Protein AF-A0A7J6GYQ1-F1 (afdb_monomer)

InterPro domains:
  IPR026992 Non-haem dioxygenase, N-terminal domain [PF14226] (90-197)
  IPR027443 Isopenicillin N synthase-like superfamily [G3DSA:2.60.120.330] (25-232)
  IPR027443 Isopenicillin N synthase-like superfamily [G3DSA:2.60.120.330] (233-318)
  IPR050295 Plant 2-oxoglutarate-dependent oxidoreductases [PTHR47991] (85-232)

Secondary structure (DSSP, 8-state):
-EEE-PPP----------GGGHHHHHHHHHTHHHHHHHTT-SS--GGGSPPGGGS--SS--------------------------------EEEHHHHHSTTTHHHHHHHHHHHHHHTS--EEES----HHHHHHHHHHHHHHHHS-HHHHHTTB-S-TT-SEEEEESS-TTT-SS--S-EEEEE--SSHHHHGGGS---STTHHHHHHHHHHHHHHHHHHHHHHHHHHHTSS--TT-S------PPP-SS--EEE--------TT--B---GGG-BTTB---B--B-HHHHHHHHH--S--SS-HHHHTB--TTTSS-SSSSSSSSS----------------

pLDDT: mean 73.35, std 22.07, range [25.83, 98.56]

Organism: Cannabis sativa (NCBI:txid3483)

Structure (mmCIF, N/CA/C/O backbone):
data_AF-A0A7J6GYQ1-F1
#
_entry.id   AF-A0A7J6GYQ1-F1
#
loop_
_atom_site.group_PDB
_atom_site.id
_atom_site.type_symbol
_atom_site.label_atom_id
_atom_site.label_alt_id
_atom_site.label_comp_id
_atom_site.label_asym_id
_atom_site.label_entity_id
_atom_site.label_seq_id
_atom_sit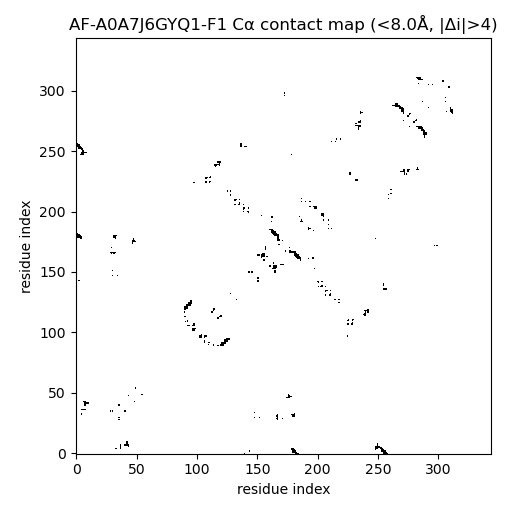e.pdbx_PDB_ins_code
_atom_site.Cartn_x
_atom_site.Cartn_y
_atom_site.Cartn_z
_atom_site.occupancy
_atom_site.B_iso_or_equiv
_atom_site.auth_seq_id
_atom_site.auth_comp_id
_atom_site.auth_asym_id
_atom_site.auth_atom_id
_atom_site.pdbx_PDB_model_num
ATOM 1 N N . MET A 1 1 ? 1.859 -0.924 -5.435 1.00 76.44 1 MET A N 1
ATOM 2 C CA . MET A 1 1 ? 2.077 -2.319 -5.890 1.00 76.44 1 MET A CA 1
ATOM 3 C C . MET A 1 1 ? 3.558 -2.591 -6.079 1.00 76.44 1 MET A C 1
ATOM 5 O O . MET A 1 1 ? 4.301 -1.660 -6.394 1.00 76.44 1 MET A O 1
ATOM 9 N N . SER A 1 2 ? 4.019 -3.817 -5.833 1.00 64.00 2 SER A N 1
ATOM 10 C CA . SER A 1 2 ? 5.449 -4.130 -5.848 1.00 64.00 2 SER A CA 1
ATOM 11 C C . SER A 1 2 ? 5.788 -5.613 -5.988 1.00 64.00 2 SER A C 1
ATOM 13 O O . SER A 1 2 ? 5.391 -6.395 -5.120 1.00 64.00 2 SER A O 1
ATOM 15 N N . PRO A 1 3 ? 6.576 -6.002 -7.003 1.00 54.88 3 PRO A N 1
ATOM 16 C CA . PRO A 1 3 ? 7.204 -7.304 -7.064 1.00 54.88 3 PRO A CA 1
ATOM 17 C C . PRO A 1 3 ? 8.439 -7.351 -6.157 1.00 54.88 3 PRO A C 1
ATOM 19 O O . PRO A 1 3 ? 9.288 -6.459 -6.154 1.00 54.88 3 PRO A O 1
ATOM 22 N N . ALA A 1 4 ? 8.553 -8.433 -5.404 1.00 56.12 4 ALA A N 1
ATOM 23 C CA . ALA A 1 4 ? 9.807 -8.953 -4.890 1.00 56.12 4 ALA A CA 1
ATOM 24 C C . ALA A 1 4 ? 10.241 -10.101 -5.805 1.00 56.12 4 ALA A C 1
ATOM 26 O O . ALA A 1 4 ? 9.413 -10.920 -6.204 1.00 56.12 4 ALA A O 1
ATOM 27 N N . ILE A 1 5 ? 11.522 -10.163 -6.141 1.00 66.88 5 ILE A N 1
ATOM 28 C CA . ILE A 1 5 ? 12.043 -11.071 -7.169 1.00 66.88 5 ILE A CA 1
ATOM 29 C C . ILE A 1 5 ? 12.849 -12.174 -6.503 1.00 66.88 5 ILE A C 1
ATOM 31 O O . ILE A 1 5 ? 13.392 -11.966 -5.414 1.00 66.88 5 ILE A O 1
ATOM 35 N N . ALA A 1 6 ? 12.892 -13.351 -7.127 1.00 60.41 6 ALA A N 1
ATOM 36 C CA . ALA A 1 6 ? 13.684 -14.452 -6.612 1.00 60.41 6 ALA A CA 1
ATOM 37 C C . ALA A 1 6 ? 15.166 -14.045 -6.503 1.00 60.41 6 ALA A C 1
ATOM 39 O O . ALA A 1 6 ? 15.714 -13.412 -7.402 1.00 60.41 6 ALA A O 1
ATOM 40 N N . MET A 1 7 ? 15.811 -14.378 -5.389 1.00 49.84 7 MET A N 1
ATOM 41 C CA . MET A 1 7 ? 17.252 -14.175 -5.211 1.00 49.84 7 MET A CA 1
ATOM 42 C C . MET A 1 7 ? 18.052 -15.250 -5.971 1.00 49.84 7 MET A C 1
ATOM 44 O O . MET A 1 7 ? 17.627 -16.409 -5.970 1.00 49.84 7 MET A O 1
ATOM 48 N N . PRO A 1 8 ? 19.219 -14.922 -6.558 1.00 59.28 8 PRO A N 1
ATOM 49 C CA . PRO A 1 8 ? 20.133 -15.925 -7.109 1.00 59.28 8 PRO A CA 1
ATOM 50 C C . PRO A 1 8 ? 20.573 -16.946 -6.046 1.00 59.28 8 PRO A C 1
ATOM 52 O O . PRO A 1 8 ? 20.655 -16.622 -4.859 1.00 59.28 8 PRO A O 1
ATOM 55 N N . LYS A 1 9 ? 20.888 -18.181 -6.458 1.00 52.38 9 LYS A N 1
ATOM 56 C CA . LYS A 1 9 ? 21.511 -19.185 -5.577 1.00 52.38 9 LYS A CA 1
ATOM 57 C C . LYS A 1 9 ? 23.013 -18.886 -5.473 1.00 52.38 9 LYS A C 1
ATOM 59 O O . LYS A 1 9 ? 23.722 -18.997 -6.464 1.00 52.38 9 LYS A O 1
ATOM 64 N N . THR A 1 10 ? 23.487 -18.485 -4.295 1.00 45.91 10 THR A N 1
ATOM 65 C CA . THR A 1 10 ? 24.875 -18.040 -4.075 1.00 45.91 10 THR A CA 1
ATOM 66 C C . THR A 1 10 ? 25.879 -19.203 -4.061 1.00 45.91 10 THR A C 1
ATOM 68 O O . THR A 1 10 ? 25.662 -20.187 -3.357 1.00 45.91 10 THR A O 1
ATOM 71 N N . THR A 1 11 ? 27.022 -19.047 -4.737 1.00 36.12 11 THR A N 1
ATOM 72 C CA . THR A 1 11 ? 28.287 -19.758 -4.449 1.00 36.12 11 THR A CA 1
ATOM 73 C C . THR A 1 11 ? 29.312 -18.781 -3.851 1.00 36.12 11 THR A C 1
ATOM 75 O O . THR A 1 11 ? 29.209 -17.567 -4.050 1.00 36.12 11 THR A O 1
ATOM 78 N N . ALA A 1 12 ? 30.239 -19.301 -3.037 1.00 31.69 12 ALA A N 1
ATOM 79 C CA . ALA A 1 12 ? 31.095 -18.550 -2.110 1.00 31.69 12 ALA A CA 1
ATOM 80 C C . ALA A 1 12 ? 31.856 -17.349 -2.724 1.00 31.69 12 ALA A C 1
ATOM 82 O O . ALA A 1 12 ? 32.168 -17.298 -3.916 1.00 31.69 12 ALA A O 1
ATOM 83 N N . ALA A 1 13 ? 32.118 -16.346 -1.883 1.00 35.78 13 ALA A N 1
ATOM 84 C CA . ALA A 1 13 ? 32.719 -15.071 -2.257 1.00 35.78 13 ALA A CA 1
ATOM 85 C C . ALA A 1 13 ? 34.252 -15.147 -2.372 1.00 35.78 13 ALA A C 1
ATOM 87 O O . ALA A 1 13 ? 34.909 -15.711 -1.505 1.00 35.78 13 ALA A O 1
ATOM 88 N N . THR A 1 14 ? 34.799 -14.482 -3.387 1.00 32.28 14 THR A N 1
ATOM 89 C CA . THR A 1 14 ? 36.144 -13.896 -3.377 1.00 32.28 14 THR A CA 1
ATOM 90 C C . THR A 1 14 ? 35.972 -12.408 -3.672 1.00 32.28 14 THR A C 1
ATOM 92 O O . THR A 1 14 ? 35.081 -12.041 -4.448 1.00 32.28 14 THR A O 1
ATOM 95 N N . HIS A 1 15 ? 36.723 -11.580 -2.944 1.00 42.66 15 HIS A N 1
ATOM 96 C CA . HIS A 1 15 ? 36.781 -10.129 -3.098 1.00 42.66 15 HIS A CA 1
ATOM 97 C C . HIS A 1 15 ? 37.258 -9.763 -4.498 1.00 42.66 15 HIS A C 1
ATOM 99 O O . HIS A 1 15 ? 38.133 -10.445 -5.014 1.00 42.66 15 HIS A O 1
ATOM 105 N N . ASP A 1 16 ? 36.616 -8.762 -5.096 1.00 38.22 16 ASP A N 1
ATOM 106 C CA . ASP A 1 16 ? 37.242 -7.598 -5.735 1.00 38.22 16 ASP A CA 1
ATOM 107 C C . ASP A 1 16 ? 36.124 -6.750 -6.360 1.00 38.22 16 ASP A C 1
ATOM 109 O O . ASP A 1 16 ? 35.197 -7.299 -6.955 1.00 38.22 16 ASP A O 1
ATOM 113 N N . ASP A 1 17 ? 36.133 -5.439 -6.098 1.00 39.28 17 ASP A N 1
ATOM 114 C CA . ASP A 1 17 ? 35.893 -4.395 -7.107 1.00 39.28 17 ASP A CA 1
ATOM 115 C C . ASP A 1 17 ? 35.925 -2.987 -6.473 1.00 39.28 17 ASP A C 1
ATOM 117 O O . ASP A 1 17 ? 35.196 -2.676 -5.525 1.00 39.28 17 ASP A O 1
ATOM 121 N N . ASP A 1 18 ? 36.800 -2.160 -7.052 1.00 38.00 18 ASP A N 1
ATOM 122 C CA . ASP A 1 18 ? 37.271 -0.836 -6.635 1.00 38.00 18 ASP A CA 1
ATOM 123 C C . ASP A 1 18 ? 36.259 0.329 -6.770 1.00 38.00 18 ASP A C 1
ATOM 125 O O . ASP A 1 18 ? 35.360 0.349 -7.617 1.00 38.00 18 ASP A O 1
ATOM 129 N N . GLU A 1 19 ? 36.489 1.383 -5.974 1.00 40.66 19 GLU A N 1
ATOM 130 C CA . GLU A 1 19 ? 35.693 2.619 -5.809 1.00 40.66 19 GLU A CA 1
ATOM 131 C C . GLU A 1 19 ? 35.555 3.532 -7.054 1.00 40.66 19 GLU A C 1
ATOM 133 O O . GLU A 1 19 ? 34.833 4.528 -7.015 1.00 40.66 19 GLU A O 1
ATOM 138 N N . VAL A 1 20 ? 36.149 3.206 -8.207 1.00 35.81 20 VAL A N 1
ATOM 139 C CA . VAL A 1 20 ? 36.087 4.059 -9.421 1.00 35.81 20 VAL A CA 1
ATOM 140 C C . VAL A 1 20 ? 34.782 3.850 -10.235 1.00 35.81 20 VAL A C 1
ATOM 142 O O . VAL A 1 20 ? 34.495 4.560 -11.200 1.00 35.81 20 VAL A O 1
ATOM 145 N N . GLY A 1 21 ? 33.918 2.910 -9.825 1.00 45.12 21 GLY A N 1
ATOM 146 C CA . GLY A 1 21 ? 32.698 2.496 -10.540 1.00 45.12 21 GLY A CA 1
ATOM 147 C C . GLY A 1 21 ? 31.356 3.089 -10.069 1.00 45.12 21 GLY A C 1
ATOM 148 O O . GLY A 1 21 ? 30.305 2.672 -10.571 1.00 45.12 21 GLY A O 1
ATOM 149 N N . GLU A 1 22 ? 31.319 4.025 -9.115 1.00 47.56 22 GLU A N 1
ATOM 150 C CA . GLU A 1 22 ? 30.071 4.369 -8.402 1.00 47.56 22 GLU A CA 1
ATOM 151 C C . GLU A 1 22 ? 28.979 4.997 -9.302 1.00 47.56 22 GLU A C 1
ATOM 153 O O . GLU A 1 22 ? 27.810 4.614 -9.242 1.00 47.56 22 GLU A O 1
ATOM 158 N N . GLN A 1 23 ? 29.342 5.872 -10.246 1.00 46.00 23 GLN A N 1
ATOM 159 C CA . GLN A 1 23 ? 28.363 6.501 -11.149 1.00 46.00 23 GLN A CA 1
ATOM 160 C C . GLN A 1 23 ? 27.837 5.536 -12.232 1.00 46.00 23 GLN A C 1
ATOM 162 O O . GLN A 1 23 ? 26.664 5.591 -12.622 1.00 46.00 23 GLN A O 1
ATOM 167 N N . ARG A 1 24 ? 28.696 4.628 -12.724 1.00 49.47 24 ARG A N 1
ATOM 168 C CA . ARG A 1 24 ? 28.335 3.593 -13.713 1.00 49.47 24 ARG A CA 1
ATOM 169 C C . ARG A 1 24 ? 27.469 2.506 -13.070 1.00 49.47 24 ARG A C 1
ATOM 171 O O . ARG A 1 24 ? 26.507 2.052 -13.689 1.00 49.47 24 ARG A O 1
ATOM 178 N N . SER A 1 25 ? 27.752 2.160 -11.815 1.00 58.12 25 SER A N 1
ATOM 179 C CA . SER A 1 25 ? 26.946 1.232 -11.018 1.00 58.12 25 SER A CA 1
ATOM 180 C C . SER A 1 25 ? 25.600 1.833 -10.591 1.00 58.12 25 SER A C 1
ATOM 182 O O . SER A 1 25 ? 24.596 1.125 -10.620 1.00 58.12 25 SER A O 1
ATOM 184 N N . LEU A 1 26 ? 25.500 3.145 -10.326 1.00 60.38 26 LEU A N 1
ATOM 185 C CA . LEU A 1 26 ? 24.202 3.785 -10.056 1.00 60.38 26 LEU A CA 1
ATOM 186 C C . LEU A 1 26 ? 23.231 3.671 -11.241 1.00 60.38 26 LEU A C 1
ATOM 188 O O . LEU A 1 26 ? 22.075 3.294 -11.050 1.00 60.38 26 LEU A O 1
ATOM 192 N N . LYS A 1 27 ? 23.697 3.941 -12.471 1.00 66.44 27 LYS A N 1
ATOM 193 C CA . LYS A 1 27 ? 22.885 3.758 -13.693 1.00 66.44 27 LYS A CA 1
ATOM 194 C C . LYS A 1 27 ? 22.463 2.301 -13.895 1.00 66.44 27 LYS A C 1
ATOM 196 O O . LYS A 1 27 ? 21.386 2.040 -14.425 1.00 66.44 27 LYS A O 1
ATOM 201 N N . TYR A 1 28 ? 23.300 1.357 -13.471 1.00 69.88 28 TYR A N 1
ATOM 202 C CA . TYR A 1 28 ? 22.998 -0.069 -13.526 1.00 69.88 28 TYR A CA 1
ATOM 203 C C . TYR A 1 28 ? 21.869 -0.453 -12.554 1.00 69.88 28 TYR A C 1
ATOM 205 O O . TYR A 1 28 ? 20.910 -1.107 -12.961 1.00 69.88 28 TYR A O 1
ATOM 213 N N . TYR A 1 29 ? 21.904 0.037 -11.308 1.00 76.25 29 TYR A N 1
ATOM 214 C CA . TYR A 1 29 ? 20.853 -0.235 -10.316 1.00 76.25 29 TYR A CA 1
ATOM 215 C C . TYR A 1 29 ? 19.526 0.473 -10.613 1.00 76.25 29 TYR A C 1
ATOM 217 O O . TYR A 1 29 ? 18.467 -0.035 -10.248 1.00 76.25 29 TYR A O 1
ATOM 225 N N . GLN A 1 30 ? 19.549 1.608 -11.317 1.00 76.19 30 GLN A N 1
ATOM 226 C CA . GLN A 1 30 ? 18.338 2.352 -11.683 1.00 76.19 30 GLN A CA 1
ATOM 227 C C . GLN A 1 30 ? 17.343 1.528 -12.511 1.00 76.19 30 GLN A C 1
ATOM 229 O O . GLN A 1 30 ? 16.138 1.747 -12.401 1.00 76.19 30 GLN A O 1
ATOM 234 N N . LYS A 1 31 ? 17.813 0.531 -13.272 1.00 79.19 31 LYS A N 1
ATOM 235 C CA . LYS A 1 31 ? 16.952 -0.307 -14.121 1.00 79.19 31 LYS A CA 1
ATOM 236 C C . LYS A 1 31 ? 16.055 -1.287 -13.356 1.00 79.19 31 LYS A C 1
ATOM 238 O O . LYS A 1 31 ? 15.163 -1.903 -13.946 1.00 79.19 31 LYS A O 1
ATOM 243 N N . GLY A 1 32 ? 16.249 -1.416 -12.046 1.00 84.38 32 GLY A N 1
ATOM 244 C CA . GLY A 1 32 ? 15.419 -2.254 -11.190 1.00 84.38 32 GLY A CA 1
ATOM 245 C C . GLY A 1 32 ? 15.997 -3.627 -10.900 1.00 84.38 32 GLY A C 1
ATOM 246 O O . GLY A 1 32 ? 16.812 -4.162 -11.650 1.00 84.38 32 GLY A O 1
ATOM 247 N N . VAL A 1 33 ? 15.520 -4.227 -9.811 1.00 87.50 33 VAL A N 1
ATOM 248 C CA . VAL A 1 33 ? 15.894 -5.587 -9.408 1.00 87.50 33 VAL A CA 1
ATOM 249 C C . VAL A 1 33 ? 15.472 -6.595 -10.470 1.00 87.50 33 VAL A C 1
ATOM 251 O O . VAL A 1 33 ? 16.163 -7.593 -10.662 1.00 87.50 33 VAL A O 1
ATOM 254 N N . LYS A 1 34 ? 14.381 -6.329 -11.206 1.00 85.31 34 LYS A N 1
ATOM 255 C CA . LYS A 1 34 ? 13.956 -7.2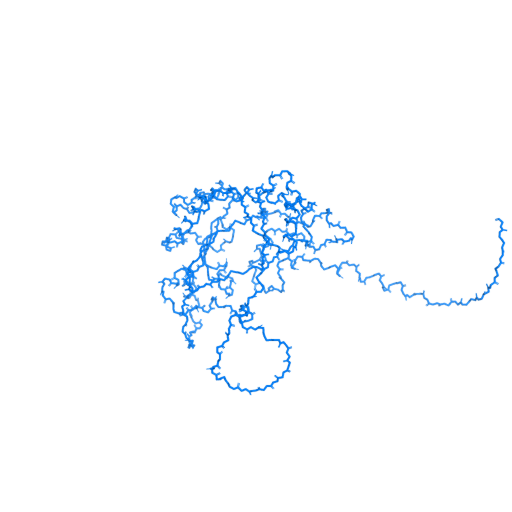00 -12.309 1.00 85.31 34 LYS A CA 1
ATOM 256 C C . LYS A 1 34 ? 15.014 -7.284 -13.389 1.00 85.31 34 LYS A C 1
ATOM 258 O O . LYS A 1 34 ? 15.389 -8.381 -13.779 1.00 85.31 34 LYS A O 1
ATOM 263 N N . HIS A 1 35 ? 15.551 -6.136 -13.789 1.00 86.75 35 HIS A N 1
ATOM 264 C CA . HIS A 1 35 ? 16.621 -6.094 -14.772 1.00 86.75 35 HIS A CA 1
ATOM 265 C C . HIS A 1 35 ? 17.878 -6.811 -14.272 1.00 86.75 35 HIS A C 1
ATOM 267 O O . HIS A 1 35 ? 18.472 -7.574 -15.026 1.00 86.75 35 HIS A O 1
ATOM 273 N N . LEU A 1 36 ? 18.254 -6.617 -13.001 1.00 86.75 36 LEU A N 1
ATOM 274 C CA . LEU A 1 36 ? 19.393 -7.320 -12.402 1.00 86.75 36 LEU A CA 1
ATOM 275 C C . LEU A 1 36 ? 19.214 -8.840 -12.473 1.00 86.75 36 LEU A C 1
ATOM 277 O O . LEU A 1 36 ? 20.110 -9.543 -12.927 1.00 86.75 36 LEU A O 1
ATOM 281 N N . TYR A 1 37 ? 18.047 -9.335 -12.059 1.00 84.50 37 TYR A N 1
ATOM 282 C CA . TYR A 1 37 ? 17.727 -10.759 -12.081 1.00 84.50 37 TYR A CA 1
ATOM 283 C C . TYR A 1 37 ? 17.740 -11.335 -13.504 1.00 84.50 37 TYR A C 1
ATOM 285 O O . TYR A 1 37 ? 18.379 -12.354 -13.748 1.00 84.50 37 TYR A O 1
ATOM 293 N N . GLU A 1 38 ? 17.090 -10.658 -14.453 1.00 84.44 38 GLU A N 1
ATOM 294 C CA . GLU A 1 38 ? 17.013 -11.086 -15.858 1.00 84.44 38 GLU A CA 1
ATOM 295 C C . GLU A 1 38 ? 18.362 -11.017 -16.580 1.00 84.44 38 GLU A C 1
ATOM 297 O O . GLU A 1 38 ? 18.595 -11.772 -17.517 1.00 84.44 38 GLU A O 1
ATOM 302 N N . SER A 1 39 ? 19.276 -10.167 -16.107 1.00 86.19 39 SER A N 1
ATOM 303 C CA . SER A 1 39 ? 20.656 -10.103 -16.602 1.00 86.19 39 SER A CA 1
ATOM 304 C C . SER A 1 39 ? 21.537 -11.250 -16.088 1.00 86.19 39 SER A C 1
ATOM 306 O O . SER A 1 39 ? 22.722 -11.294 -16.406 1.00 86.19 39 SER A O 1
ATOM 308 N N . GLY A 1 40 ? 20.990 -12.177 -15.291 1.00 84.75 40 GLY A N 1
ATOM 309 C CA . GLY A 1 40 ? 21.675 -13.411 -14.903 1.00 84.75 40 GLY A CA 1
ATOM 310 C C . GLY A 1 40 ? 22.729 -13.245 -13.809 1.00 84.75 40 GLY A C 1
ATOM 311 O O . GLY A 1 40 ? 23.697 -14.004 -13.774 1.00 84.75 40 GLY A O 1
ATOM 312 N N . ILE A 1 41 ? 22.572 -12.269 -12.907 1.00 84.94 41 ILE A N 1
ATOM 313 C CA . ILE A 1 41 ? 23.515 -12.097 -11.793 1.00 84.94 41 ILE A CA 1
ATOM 314 C C . ILE A 1 41 ? 23.628 -13.377 -10.949 1.00 84.94 41 ILE A C 1
ATOM 316 O O . ILE A 1 41 ? 22.639 -13.991 -10.553 1.00 84.94 41 ILE A O 1
ATOM 320 N N . THR A 1 42 ? 24.860 -13.764 -10.632 1.00 83.81 42 THR A N 1
ATOM 321 C CA . THR A 1 42 ? 25.164 -14.949 -9.810 1.00 83.81 42 THR A CA 1
ATOM 322 C C . THR A 1 42 ? 25.347 -14.604 -8.332 1.00 83.81 42 THR A C 1
ATOM 324 O O . THR A 1 42 ? 25.284 -15.479 -7.468 1.00 83.81 42 THR A O 1
ATOM 327 N N . LYS A 1 43 ? 25.543 -13.315 -8.024 1.00 85.88 43 LYS A N 1
ATOM 328 C CA . LYS A 1 43 ? 25.741 -12.776 -6.675 1.00 85.88 43 LYS A CA 1
ATOM 329 C C . LYS A 1 43 ? 24.879 -11.532 -6.467 1.00 85.88 43 LYS A C 1
ATOM 331 O O . LYS A 1 43 ? 24.639 -10.756 -7.389 1.00 85.88 43 LYS A O 1
ATOM 336 N N . VAL A 1 44 ? 24.417 -11.347 -5.233 1.00 86.75 44 VAL A N 1
ATOM 337 C CA . VAL A 1 44 ? 23.654 -10.161 -4.825 1.00 86.75 44 VAL A CA 1
ATOM 338 C C . VAL A 1 44 ? 24.627 -8.985 -4.695 1.00 86.75 44 VAL A C 1
ATOM 340 O O . VAL A 1 44 ? 25.587 -9.108 -3.933 1.00 86.75 44 VAL A O 1
ATOM 343 N N . PRO A 1 45 ? 24.410 -7.853 -5.388 1.00 88.44 45 PRO A N 1
ATOM 344 C CA . PRO A 1 45 ? 25.308 -6.709 -5.278 1.00 88.44 45 PRO A CA 1
ATOM 345 C C . PRO A 1 45 ? 25.338 -6.145 -3.854 1.00 88.44 45 PRO A C 1
ATOM 347 O O . PRO A 1 45 ? 24.303 -6.093 -3.185 1.00 88.44 45 PRO A O 1
ATOM 350 N N . HIS A 1 46 ? 26.502 -5.657 -3.414 1.00 86.88 46 HIS A N 1
ATOM 351 C CA . HIS A 1 46 ? 26.723 -5.182 -2.040 1.00 86.88 46 HIS A CA 1
ATOM 352 C C . HIS A 1 46 ? 25.698 -4.130 -1.587 1.00 86.88 46 HIS A C 1
ATOM 354 O O . HIS A 1 46 ? 25.260 -4.139 -0.441 1.00 86.88 46 HIS A O 1
ATOM 360 N N . LYS A 1 47 ? 25.221 -3.280 -2.510 1.00 85.69 47 LYS A N 1
ATOM 361 C CA . LYS A 1 47 ? 24.201 -2.255 -2.232 1.00 85.69 47 LYS A CA 1
ATOM 362 C C . LYS A 1 47 ? 22.867 -2.829 -1.730 1.00 85.69 47 LYS A C 1
ATOM 364 O O . LYS A 1 47 ? 22.095 -2.082 -1.149 1.00 85.69 47 LYS A O 1
ATOM 369 N N . TYR A 1 48 ? 22.587 -4.117 -1.927 1.00 86.62 48 TYR A N 1
ATOM 370 C CA . TYR A 1 48 ? 21.370 -4.798 -1.455 1.00 86.62 48 TYR A CA 1
ATOM 371 C C . TYR A 1 48 ? 21.602 -5.663 -0.208 1.00 86.62 48 TYR A C 1
ATOM 373 O O . TYR A 1 48 ? 20.679 -6.324 0.274 1.00 86.62 48 TYR A O 1
ATOM 381 N N . ILE A 1 49 ? 22.830 -5.700 0.311 1.00 86.44 49 ILE A N 1
ATOM 382 C CA . ILE A 1 49 ? 23.194 -6.511 1.467 1.00 86.44 49 ILE A CA 1
ATOM 383 C C . ILE A 1 49 ? 23.092 -5.642 2.723 1.00 86.44 49 ILE A C 1
ATOM 385 O O . ILE A 1 49 ? 23.776 -4.631 2.850 1.00 86.44 49 ILE A O 1
ATOM 389 N N . LEU A 1 50 ? 22.245 -6.050 3.672 1.00 84.31 50 LEU A N 1
ATOM 390 C CA . LEU A 1 50 ? 22.141 -5.378 4.972 1.00 84.31 50 LEU A CA 1
ATOM 391 C C . LEU A 1 50 ? 23.473 -5.458 5.749 1.00 84.31 50 LEU A C 1
ATOM 393 O O . LEU A 1 50 ? 24.168 -6.481 5.640 1.00 84.31 50 LEU A O 1
ATOM 397 N N . PRO A 1 51 ? 23.812 -4.452 6.579 1.00 83.88 51 PRO A N 1
ATOM 398 C CA . PRO A 1 51 ? 24.895 -4.560 7.556 1.00 83.88 51 PRO A CA 1
ATOM 399 C C . PRO A 1 51 ? 24.680 -5.767 8.468 1.00 83.88 51 PRO A C 1
ATOM 401 O O . PRO A 1 51 ? 23.538 -6.181 8.685 1.00 83.88 51 PRO A O 1
ATOM 404 N N . LEU A 1 52 ? 25.763 -6.351 8.988 1.00 81.56 52 LEU A N 1
ATOM 405 C CA . LEU A 1 52 ? 25.688 -7.573 9.797 1.00 81.56 52 LEU A CA 1
ATOM 406 C C . LEU A 1 52 ? 24.738 -7.412 10.990 1.00 81.56 52 LEU A C 1
ATOM 408 O O . LEU A 1 52 ? 23.903 -8.289 11.193 1.00 81.56 52 LEU A O 1
ATOM 412 N N . GLU A 1 53 ? 24.787 -6.276 11.692 1.00 78.75 53 GLU A N 1
ATOM 413 C CA . GLU A 1 53 ? 23.885 -5.973 12.810 1.00 78.75 53 GLU A CA 1
ATOM 414 C C . GLU A 1 53 ? 22.391 -5.880 12.437 1.00 78.75 53 GLU A C 1
ATOM 416 O O . GLU A 1 53 ? 21.529 -6.071 13.293 1.00 78.75 53 GLU A O 1
ATOM 421 N N . GLU A 1 54 ? 22.051 -5.616 11.171 1.00 77.00 54 GLU A N 1
ATOM 422 C CA . GLU A 1 54 ? 20.661 -5.462 10.711 1.00 77.00 54 GLU A CA 1
ATOM 423 C C . GLU A 1 54 ? 20.097 -6.730 10.043 1.00 77.00 54 GLU A C 1
ATOM 425 O O . GLU A 1 54 ? 18.875 -6.856 9.810 1.00 77.00 54 GLU A O 1
ATOM 430 N N . ARG A 1 55 ? 20.978 -7.686 9.715 1.00 81.56 55 ARG A N 1
ATOM 431 C CA . ARG A 1 55 ? 20.585 -8.966 9.121 1.00 81.56 55 ARG A CA 1
ATOM 432 C C . ARG A 1 55 ? 19.726 -9.744 10.120 1.00 81.56 55 ARG A C 1
ATOM 434 O O . ARG A 1 55 ? 20.026 -9.778 11.309 1.00 81.56 55 ARG A O 1
ATOM 441 N N . PRO A 1 56 ? 18.632 -10.378 9.665 1.00 71.62 56 PRO A N 1
ATOM 442 C CA . PRO A 1 56 ? 17.841 -11.209 10.557 1.00 71.62 56 PRO A CA 1
ATOM 443 C C . PRO A 1 56 ? 18.711 -12.364 11.074 1.00 71.62 56 PRO A C 1
ATOM 445 O O . PRO A 1 56 ? 19.228 -13.148 10.278 1.00 71.62 56 PRO A O 1
ATOM 448 N N . ASN A 1 57 ? 18.864 -12.462 12.397 1.00 58.66 57 ASN A N 1
ATOM 449 C CA . ASN A 1 57 ? 19.564 -13.557 13.065 1.00 58.66 57 ASN A CA 1
ATOM 450 C C . ASN A 1 57 ? 18.789 -14.863 12.861 1.00 58.66 57 ASN A C 1
ATOM 452 O O . ASN A 1 57 ? 17.937 -15.232 13.662 1.00 58.66 57 ASN A O 1
ATOM 456 N N . ILE A 1 58 ? 19.065 -15.570 11.766 1.00 55.00 58 ILE A N 1
ATOM 457 C CA . ILE A 1 58 ? 18.503 -16.908 11.532 1.00 55.00 58 ILE A CA 1
ATOM 458 C C . ILE A 1 58 ? 19.191 -17.946 12.450 1.00 55.00 58 ILE A C 1
ATOM 460 O O . ILE A 1 58 ? 18.630 -19.012 12.682 1.00 55.00 58 ILE A O 1
ATOM 464 N N . PHE A 1 59 ? 20.351 -17.614 13.043 1.00 45.72 59 PHE A N 1
ATOM 465 C CA . PHE A 1 59 ? 21.188 -18.537 13.820 1.00 45.72 59 PHE A CA 1
ATOM 466 C C . PHE A 1 59 ? 21.777 -17.944 15.115 1.00 45.72 59 PHE A C 1
ATOM 468 O O . PHE A 1 59 ? 22.972 -18.066 15.334 1.00 45.72 59 PHE A O 1
ATOM 475 N N . THR A 1 60 ? 20.996 -17.331 16.007 1.00 39.88 60 THR A N 1
ATOM 476 C CA . THR A 1 60 ? 21.475 -17.071 17.387 1.00 39.88 60 THR A CA 1
ATOM 477 C C . THR A 1 60 ? 20.328 -17.036 18.401 1.00 39.88 60 THR A C 1
ATOM 479 O O . THR A 1 60 ? 19.933 -15.990 18.898 1.00 39.88 60 THR A O 1
ATOM 482 N N . HIS A 1 61 ? 19.839 -18.213 18.786 1.00 38.59 61 HIS A N 1
ATOM 483 C CA . HIS A 1 61 ? 19.455 -18.447 20.180 1.00 38.59 61 HIS A CA 1
ATOM 484 C C . HIS A 1 61 ? 20.480 -19.415 20.775 1.00 38.59 61 HIS A C 1
ATOM 486 O O . HIS A 1 61 ? 20.230 -20.606 20.916 1.00 38.59 61 HIS A O 1
ATOM 492 N N . LYS A 1 62 ? 21.678 -18.910 21.079 1.00 38.16 62 LYS A N 1
ATOM 493 C CA . LYS A 1 62 ? 22.500 -19.516 22.126 1.00 38.16 62 LYS A CA 1
ATOM 494 C C . LYS A 1 62 ? 22.398 -18.593 23.325 1.00 38.16 62 LYS A C 1
ATOM 496 O O . LYS A 1 62 ? 22.737 -17.417 23.237 1.00 38.16 62 LYS A O 1
ATOM 501 N N . ASN A 1 63 ? 21.823 -19.142 24.387 1.00 33.25 63 ASN A N 1
ATOM 502 C CA . ASN A 1 63 ? 21.667 -18.505 25.678 1.00 33.25 63 ASN A CA 1
ATOM 503 C C . ASN A 1 63 ? 22.979 -17.857 26.122 1.00 33.25 63 ASN A C 1
ATOM 505 O O . ASN A 1 63 ? 24.052 -18.446 25.993 1.00 33.25 63 ASN A O 1
ATOM 509 N N . HIS A 1 64 ? 22.857 -16.659 26.687 1.00 35.91 64 HIS A N 1
ATOM 510 C CA . HIS A 1 64 ? 23.870 -16.078 27.549 1.00 35.91 64 HIS A CA 1
ATOM 511 C C . HIS A 1 64 ? 24.189 -17.063 28.674 1.00 35.91 64 HIS A C 1
ATOM 513 O O . HIS A 1 64 ? 23.402 -17.178 29.606 1.00 35.91 64 HIS A O 1
ATOM 519 N N . HIS A 1 65 ? 25.334 -17.736 28.604 1.00 37.00 65 HIS A N 1
ATOM 520 C CA . HIS A 1 65 ? 26.144 -18.077 29.770 1.00 37.00 65 HIS A CA 1
ATOM 521 C C . HIS A 1 65 ? 27.611 -18.178 29.342 1.00 37.00 65 HIS A C 1
ATOM 523 O O . HIS A 1 65 ? 27.959 -18.862 28.382 1.00 37.00 65 HIS A O 1
ATOM 529 N N . ASN A 1 66 ? 28.440 -17.408 30.042 1.00 36.34 66 ASN A N 1
ATOM 530 C CA . ASN A 1 66 ? 29.885 -17.317 29.886 1.00 36.34 66 ASN A CA 1
ATOM 531 C C . ASN A 1 66 ? 30.554 -18.684 30.052 1.00 36.34 66 ASN A C 1
ATOM 533 O O . ASN A 1 66 ? 30.352 -19.303 31.087 1.00 36.34 66 ASN A O 1
ATOM 537 N N . GLN A 1 67 ? 31.408 -19.075 29.106 1.00 28.92 67 GLN A N 1
ATOM 538 C CA . GLN A 1 67 ? 32.693 -19.767 29.315 1.00 28.92 67 GLN A CA 1
ATOM 539 C C . GLN A 1 67 ? 33.435 -19.772 27.956 1.00 28.92 67 GLN A C 1
ATOM 541 O O . GLN A 1 67 ? 32.814 -20.094 26.938 1.00 28.92 67 GLN A O 1
ATOM 546 N N . PRO A 1 68 ? 34.729 -19.411 27.883 1.00 36.22 68 PRO A N 1
ATOM 547 C CA . PRO A 1 68 ? 35.525 -19.601 26.679 1.00 36.22 68 PRO A CA 1
ATOM 548 C C . PRO A 1 68 ? 36.077 -21.033 26.629 1.00 36.22 68 PRO A C 1
ATOM 550 O O . PRO A 1 68 ? 36.338 -21.626 27.669 1.00 36.22 68 PRO A O 1
ATOM 553 N N . ILE A 1 69 ? 36.293 -21.558 25.418 1.00 33.81 69 ILE A N 1
ATOM 554 C CA . ILE A 1 69 ? 37.526 -22.226 24.948 1.00 33.81 69 ILE A CA 1
ATOM 555 C C . ILE A 1 69 ? 37.223 -23.119 23.726 1.00 33.81 69 ILE A C 1
ATOM 557 O O . ILE A 1 69 ? 36.258 -23.874 23.656 1.00 33.81 69 ILE A O 1
ATOM 561 N N . THR A 1 70 ? 38.110 -22.934 22.754 1.00 33.12 70 THR A N 1
ATOM 562 C CA . THR A 1 70 ? 38.433 -23.650 21.515 1.00 33.12 70 THR A CA 1
ATOM 563 C C . THR A 1 70 ? 37.974 -25.104 21.347 1.00 33.12 70 THR A C 1
ATOM 565 O O . THR A 1 70 ? 38.315 -25.971 22.146 1.00 33.12 70 THR A O 1
ATOM 568 N N . SER A 1 71 ? 37.375 -25.407 20.192 1.00 31.30 71 SER A N 1
ATOM 569 C CA . SER A 1 71 ? 37.703 -26.588 19.370 1.00 31.30 71 SER A CA 1
ATOM 570 C C . SER A 1 71 ? 36.994 -26.519 18.008 1.00 31.30 71 SER A C 1
ATOM 572 O O . SER A 1 71 ? 35.922 -25.939 17.854 1.00 31.30 71 SER A O 1
ATOM 574 N N . THR A 1 72 ? 37.686 -27.035 16.999 1.00 28.73 72 THR A N 1
ATOM 575 C CA . THR A 1 72 ? 37.404 -27.042 15.557 1.00 28.73 72 THR A CA 1
ATOM 576 C C . THR A 1 72 ? 36.117 -27.797 15.174 1.00 28.73 72 THR A C 1
ATOM 578 O O . THR A 1 72 ? 35.716 -28.717 15.885 1.00 28.73 72 THR A O 1
ATOM 581 N N . PRO A 1 73 ? 35.452 -27.468 14.044 1.00 36.81 73 PRO A N 1
ATOM 582 C CA . PRO A 1 73 ? 34.203 -28.121 13.668 1.00 36.81 73 PRO A CA 1
ATOM 583 C C . PRO A 1 73 ? 34.457 -29.408 12.871 1.00 36.81 73 PRO A C 1
ATOM 585 O O . PRO A 1 73 ? 35.075 -29.385 11.808 1.00 36.81 73 PRO A O 1
ATOM 588 N N . THR A 1 74 ? 33.917 -30.527 13.352 1.00 25.83 74 THR A N 1
ATOM 589 C CA . THR A 1 74 ? 33.730 -31.767 12.578 1.00 25.83 74 THR A CA 1
ATOM 590 C C . THR A 1 74 ? 32.233 -31.930 12.273 1.00 25.83 74 THR A C 1
ATOM 592 O O . THR A 1 74 ? 31.419 -31.741 13.180 1.00 25.83 74 THR A O 1
ATOM 595 N N . PRO A 1 75 ? 31.815 -32.251 11.033 1.00 36.28 75 PRO A N 1
ATOM 596 C CA . PRO A 1 75 ? 30.404 -32.278 10.671 1.00 36.28 75 PRO A CA 1
ATOM 597 C C . PRO A 1 75 ? 29.841 -33.701 10.731 1.00 36.28 75 PRO A C 1
ATOM 599 O O . PRO A 1 75 ? 29.941 -34.440 9.762 1.00 36.28 75 PRO A O 1
ATOM 602 N N . THR A 1 76 ? 29.185 -34.070 11.830 1.00 29.92 76 THR A N 1
ATOM 603 C CA . THR A 1 76 ? 28.214 -35.183 11.823 1.00 29.92 76 THR A CA 1
ATOM 604 C C . THR A 1 76 ? 27.347 -35.140 13.070 1.00 29.92 76 THR A C 1
ATOM 606 O O . THR A 1 76 ? 27.804 -35.521 14.142 1.00 29.92 76 THR A O 1
ATOM 609 N N . THR A 1 77 ? 26.087 -34.722 12.930 1.00 28.64 77 THR A N 1
ATOM 610 C CA . THR A 1 77 ? 24.938 -35.400 13.561 1.00 28.64 77 THR A CA 1
ATOM 611 C C . THR A 1 77 ? 23.614 -34.803 13.086 1.00 28.64 77 THR A C 1
ATOM 613 O O . THR A 1 77 ? 23.299 -33.634 13.292 1.00 28.64 77 THR A O 1
ATOM 616 N N . THR A 1 78 ? 22.827 -35.663 12.449 1.00 39.00 78 THR A N 1
ATOM 617 C CA . THR A 1 78 ? 21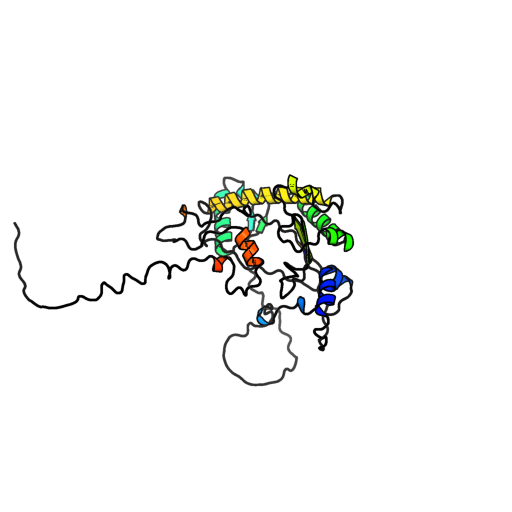.404 -35.520 12.143 1.00 39.00 78 THR A CA 1
ATOM 618 C C . THR A 1 78 ? 20.624 -35.187 13.416 1.00 39.00 78 THR A C 1
ATOM 620 O O . THR A 1 78 ? 20.639 -35.971 14.361 1.00 39.00 78 THR A O 1
ATOM 623 N N . THR A 1 79 ? 19.919 -34.054 13.457 1.00 31.66 79 THR A N 1
ATOM 624 C CA . THR A 1 79 ? 18.956 -33.748 14.530 1.00 31.66 79 THR A CA 1
ATOM 625 C C . THR A 1 79 ? 17.592 -33.376 13.951 1.00 31.66 79 THR A C 1
ATOM 627 O O . THR A 1 79 ? 17.468 -32.630 12.984 1.00 31.66 79 THR A O 1
ATOM 630 N N . SER A 1 80 ? 16.570 -33.991 14.542 1.00 30.64 80 SER A N 1
ATOM 631 C CA . SER A 1 80 ? 15.150 -34.003 14.185 1.00 30.64 80 SER A CA 1
ATOM 632 C C . SER A 1 80 ? 14.455 -32.629 14.199 1.00 30.64 80 SER A C 1
ATOM 634 O O . SER A 1 80 ? 14.833 -31.770 14.996 1.00 30.64 80 SER A O 1
ATOM 636 N N . PRO A 1 81 ? 13.354 -32.446 13.442 1.00 39.12 81 PRO A N 1
ATOM 637 C CA . PRO A 1 81 ? 12.573 -31.211 13.421 1.00 39.12 81 PRO A CA 1
ATOM 638 C C . PRO A 1 81 ? 11.638 -31.136 14.642 1.00 39.12 81 PRO A C 1
ATOM 640 O O . PRO A 1 81 ? 10.486 -31.554 14.567 1.00 39.12 81 PRO A O 1
ATOM 643 N N . LYS A 1 82 ? 12.121 -30.635 15.786 1.00 39.81 82 LYS A N 1
ATOM 644 C CA . LYS A 1 82 ? 11.285 -30.407 16.988 1.00 39.81 82 LYS A CA 1
ATOM 645 C C . LYS A 1 82 ? 11.209 -28.956 17.475 1.00 39.81 82 LYS A C 1
ATOM 647 O O . LYS A 1 82 ? 10.632 -28.712 18.525 1.00 39.81 82 LYS A O 1
ATOM 652 N N . ASP A 1 83 ? 11.642 -27.990 16.666 1.00 41.50 83 ASP A N 1
ATOM 653 C CA . ASP A 1 83 ? 11.424 -26.566 16.946 1.00 41.50 83 ASP A CA 1
ATOM 654 C C . ASP A 1 83 ? 10.278 -26.009 16.091 1.00 41.50 83 ASP A C 1
ATOM 656 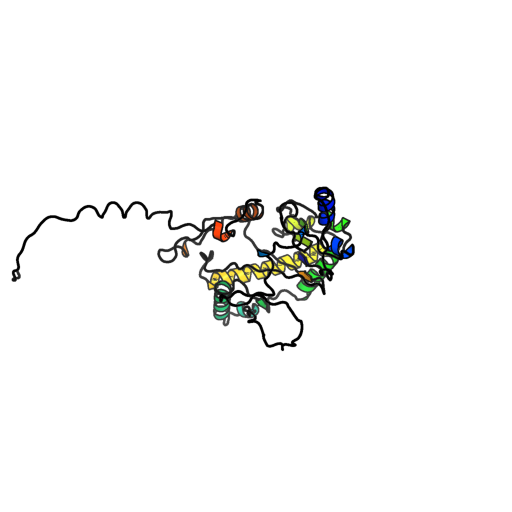O O . ASP A 1 83 ? 10.472 -25.222 15.157 1.00 41.50 83 ASP A O 1
ATOM 660 N N . THR A 1 84 ? 9.042 -26.411 16.396 1.00 43.22 84 THR A N 1
ATOM 661 C CA . THR A 1 84 ? 7.854 -25.648 15.987 1.00 43.22 84 THR A CA 1
ATOM 662 C C . THR A 1 84 ? 7.857 -24.317 16.731 1.00 43.22 84 THR A C 1
ATOM 664 O O . THR A 1 84 ? 7.326 -24.182 17.829 1.00 43.22 84 THR A O 1
ATOM 667 N N . LYS A 1 85 ? 8.526 -23.344 16.110 1.00 55.47 85 LYS A N 1
ATOM 668 C CA . LYS A 1 85 ? 8.557 -21.917 16.440 1.00 55.47 85 LYS A CA 1
ATOM 669 C C . LYS A 1 85 ? 7.173 -21.436 16.882 1.00 55.47 85 LYS A C 1
ATOM 671 O O . LYS A 1 85 ? 6.196 -21.707 16.188 1.00 55.47 85 LYS A O 1
ATOM 676 N N . ASN A 1 86 ? 7.111 -20.665 17.968 1.00 55.38 86 ASN A N 1
ATOM 677 C CA . ASN A 1 86 ? 5.935 -19.883 18.357 1.00 55.38 86 ASN A CA 1
ATOM 678 C C . ASN A 1 86 ? 5.470 -19.013 17.173 1.00 55.38 86 ASN A C 1
ATOM 680 O O . ASN A 1 86 ? 5.969 -17.906 16.963 1.00 55.38 86 ASN A O 1
ATOM 684 N N . LEU A 1 87 ? 4.544 -19.526 16.359 1.00 69.50 87 LEU A N 1
ATOM 685 C CA . LEU A 1 87 ? 3.914 -18.764 15.291 1.00 69.50 87 LEU A CA 1
ATOM 686 C C . LEU A 1 87 ? 2.950 -17.775 15.945 1.00 69.50 87 LEU A C 1
ATOM 688 O O . LEU A 1 87 ? 1.960 -18.173 16.557 1.00 69.50 87 LEU A O 1
ATOM 692 N N . ILE A 1 88 ? 3.225 -16.480 15.800 1.00 77.12 88 ILE A N 1
ATOM 693 C CA . ILE A 1 88 ? 2.282 -15.433 16.199 1.00 77.12 88 ILE A CA 1
ATOM 694 C C . ILE A 1 88 ? 1.024 -15.592 15.338 1.00 77.12 88 ILE A C 1
ATOM 696 O O . ILE A 1 88 ? 1.048 -15.323 14.135 1.00 77.12 88 ILE A O 1
ATOM 700 N N . LYS A 1 89 ? -0.081 -16.034 15.946 1.00 86.81 89 LYS A N 1
ATOM 701 C CA . LYS A 1 89 ? -1.388 -16.101 15.289 1.00 86.81 89 LYS A CA 1
ATOM 702 C C . LYS A 1 89 ? -2.047 -14.726 15.377 1.00 86.81 89 LYS A C 1
ATOM 704 O O . LYS A 1 89 ? -2.443 -14.298 16.457 1.00 86.81 89 LYS A O 1
ATOM 709 N N . LEU A 1 90 ? -2.116 -14.025 14.246 1.00 90.62 90 LEU A N 1
ATOM 710 C CA . LEU A 1 90 ? -2.767 -12.716 14.175 1.00 90.62 90 LEU A CA 1
ATOM 711 C C . LEU A 1 90 ? -4.288 -12.849 14.362 1.00 90.62 90 LEU A C 1
ATOM 713 O O . LEU A 1 90 ? -4.864 -13.823 13.864 1.00 90.62 90 LEU A O 1
ATOM 717 N N . PRO A 1 91 ? -4.943 -11.865 15.005 1.00 94.38 91 PRO A N 1
ATOM 718 C CA . PRO A 1 91 ? -6.399 -11.785 15.049 1.00 94.38 91 PRO A CA 1
ATOM 719 C C . PRO A 1 91 ? -7.007 -11.774 13.642 1.00 94.38 91 PRO A C 1
ATOM 721 O O . PRO A 1 91 ? -6.444 -11.174 12.721 1.00 94.38 91 PRO A O 1
ATOM 724 N N . VAL A 1 92 ? -8.160 -12.423 13.489 1.00 96.31 92 VAL A N 1
ATOM 725 C CA . VAL A 1 92 ? -8.971 -12.412 12.266 1.00 96.31 92 VAL A CA 1
ATOM 726 C C . VAL A 1 92 ? -10.286 -11.720 12.599 1.00 96.31 92 VAL A C 1
ATOM 728 O O . VAL A 1 92 ? -10.961 -12.118 13.543 1.00 96.31 92 VAL A O 1
ATOM 731 N N . ILE A 1 93 ? -10.617 -10.677 11.847 1.00 96.25 93 ILE A N 1
ATOM 732 C CA . ILE A 1 93 ? -11.834 -9.886 11.991 1.00 96.25 93 ILE A CA 1
ATOM 733 C C . ILE A 1 93 ? -12.770 -10.250 10.844 1.00 96.25 93 ILE A C 1
ATOM 735 O O . ILE A 1 93 ? -12.410 -10.091 9.675 1.00 96.25 93 ILE A O 1
ATOM 739 N N . ASP A 1 94 ? -13.960 -10.740 11.174 1.00 96.50 94 ASP A N 1
ATOM 740 C CA . ASP A 1 94 ? -15.015 -10.948 10.193 1.00 96.50 94 ASP A CA 1
ATOM 741 C C . ASP A 1 94 ? -15.742 -9.625 9.936 1.00 96.50 94 ASP A C 1
ATOM 743 O O . ASP A 1 94 ? -16.391 -9.057 10.815 1.00 96.50 94 ASP A O 1
ATOM 747 N N . PHE A 1 95 ? -15.588 -9.100 8.723 1.00 95.00 95 PHE A N 1
ATOM 748 C CA . PHE A 1 95 ? -16.189 -7.829 8.347 1.00 95.00 95 PHE A CA 1
ATOM 749 C C . PHE A 1 95 ? -17.703 -7.927 8.156 1.00 95.00 95 PHE A C 1
ATOM 751 O O . PHE A 1 95 ? -18.400 -6.940 8.370 1.00 95.00 95 PHE A O 1
ATOM 758 N N . SER A 1 96 ? -18.232 -9.095 7.789 1.00 94.88 96 SER A N 1
ATOM 759 C CA . SER A 1 96 ? -19.682 -9.267 7.673 1.00 94.88 96 SER A CA 1
ATOM 760 C C . SER A 1 96 ? -20.361 -9.163 9.040 1.00 94.88 96 SER A C 1
ATOM 762 O O . SER A 1 96 ? -21.355 -8.452 9.173 1.00 94.88 96 SER A O 1
ATOM 764 N N . GLU A 1 97 ? -19.743 -9.722 10.083 1.00 95.81 97 GLU A N 1
ATOM 765 C CA . GLU A 1 97 ? -20.244 -9.634 11.460 1.00 95.81 97 GLU A CA 1
ATOM 766 C C . GLU A 1 97 ? -20.167 -8.217 12.036 1.00 95.81 97 GLU A C 1
ATOM 768 O O . GLU A 1 97 ? -20.967 -7.851 12.896 1.00 95.81 97 GLU A O 1
ATOM 773 N N . LEU A 1 98 ? -19.235 -7.389 11.551 1.00 89.44 98 LEU A N 1
ATOM 774 C CA . LEU A 1 98 ? -19.174 -5.972 11.917 1.00 89.44 98 LEU A CA 1
ATOM 775 C C . LEU A 1 98 ? -20.436 -5.214 11.473 1.00 89.44 98 LEU A C 1
ATOM 777 O O . LEU A 1 98 ? -20.842 -4.249 12.127 1.00 89.44 98 LEU A O 1
ATOM 781 N N . MET A 1 99 ? -21.044 -5.647 10.366 1.00 86.00 99 MET A N 1
ATOM 782 C CA . MET A 1 99 ? -22.262 -5.058 9.809 1.00 86.00 99 MET A CA 1
ATOM 783 C C . MET A 1 99 ? -23.537 -5.599 10.475 1.00 86.00 99 MET A C 1
ATOM 785 O O . MET A 1 99 ? -24.596 -4.988 10.350 1.00 86.00 99 MET A O 1
ATOM 789 N N . GLU A 1 100 ? -23.451 -6.711 11.210 1.00 91.44 100 GLU A N 1
ATOM 790 C CA . GLU A 1 100 ? -24.567 -7.298 11.954 1.00 91.44 100 GLU A CA 1
ATOM 791 C C . GLU A 1 100 ? -24.721 -6.629 13.332 1.00 91.44 100 GLU A C 1
ATOM 793 O O . GLU A 1 100 ? -23.857 -6.760 14.201 1.00 91.44 100 GLU A O 1
ATOM 798 N N . SER A 1 101 ? -25.850 -5.958 13.591 1.00 88.75 101 SER A N 1
ATOM 799 C CA . SER A 1 101 ? -26.062 -5.212 14.846 1.00 88.75 101 SER A CA 1
ATOM 800 C C . SER A 1 101 ? -25.922 -6.063 16.116 1.00 88.75 101 SER A C 1
ATOM 802 O O . SER A 1 101 ? -25.453 -5.562 17.135 1.00 88.75 101 SER A O 1
ATOM 804 N N . SER A 1 102 ? -26.295 -7.346 16.067 1.00 95.19 102 SER A N 1
ATOM 805 C CA . SER A 1 102 ? -26.204 -8.272 17.205 1.00 95.19 102 SER A CA 1
ATOM 806 C C . SER A 1 102 ? -24.767 -8.684 17.541 1.00 95.19 102 SER A C 1
ATOM 808 O O . SER A 1 102 ? -24.459 -8.920 18.709 1.00 95.19 102 SER A O 1
ATOM 810 N N . LYS A 1 103 ? -23.878 -8.756 16.542 1.00 94.38 103 LYS A N 1
ATOM 811 C CA . LYS A 1 103 ? -22.481 -9.190 16.706 1.00 94.38 103 LYS A CA 1
ATOM 812 C C . LYS A 1 103 ? -21.499 -8.029 16.800 1.00 94.38 103 LYS A C 1
ATOM 814 O O . LYS A 1 103 ? -20.432 -8.182 17.399 1.00 94.38 103 LYS A O 1
ATOM 819 N N . ARG A 1 104 ? -21.865 -6.854 16.278 1.00 91.12 104 ARG A N 1
ATOM 820 C CA . ARG A 1 104 ? -21.018 -5.654 16.241 1.00 91.12 104 ARG A CA 1
ATOM 821 C C . ARG A 1 104 ? -20.282 -5.375 17.562 1.00 91.12 104 ARG A C 1
ATOM 823 O O . ARG A 1 104 ? -19.065 -5.211 17.491 1.00 91.12 104 ARG A O 1
ATOM 830 N N . PRO A 1 105 ? -20.906 -5.396 18.762 1.00 89.88 105 PRO A N 1
ATOM 831 C CA . PRO A 1 105 ? -20.183 -5.118 20.010 1.00 89.88 105 PRO A CA 1
ATOM 832 C C . PRO A 1 105 ? -19.003 -6.070 20.274 1.00 89.88 105 PRO A C 1
ATOM 834 O O . PRO A 1 105 ? -17.945 -5.649 20.746 1.00 89.88 105 PRO A O 1
ATOM 837 N N . GLN A 1 106 ? -19.150 -7.352 19.928 1.00 93.31 106 GLN A N 1
ATOM 838 C CA . GLN A 1 106 ? -18.098 -8.361 20.092 1.00 93.31 106 GLN A CA 1
ATOM 839 C C . GLN A 1 106 ? -16.959 -8.156 19.083 1.00 93.31 106 GLN A C 1
ATOM 841 O O . GLN A 1 106 ? -15.776 -8.280 19.427 1.00 93.31 106 GLN A O 1
ATOM 846 N N . VAL A 1 107 ? -17.304 -7.783 17.848 1.00 93.38 107 VAL A N 1
ATOM 847 C CA . VAL A 1 107 ? -16.327 -7.473 16.797 1.00 93.38 107 VAL A CA 1
ATOM 848 C C . VAL A 1 107 ? -15.539 -6.209 17.143 1.00 93.38 107 VAL A C 1
ATOM 850 O O . VAL A 1 107 ? -14.315 -6.206 17.025 1.00 93.38 107 VAL A O 1
ATOM 853 N N . LEU A 1 108 ? -16.201 -5.168 17.660 1.00 89.38 108 LEU A N 1
ATOM 854 C CA . LEU A 1 108 ? -15.543 -3.954 18.153 1.00 89.38 108 LEU A CA 1
ATOM 855 C C . LEU A 1 108 ? -14.541 -4.272 19.265 1.00 89.38 108 LEU A C 1
ATOM 857 O O . LEU A 1 108 ? -13.410 -3.789 19.225 1.00 89.38 108 LEU A O 1
ATOM 861 N N . LYS A 1 109 ? -14.899 -5.149 20.213 1.00 90.88 109 LYS A N 1
ATOM 862 C CA . LYS A 1 109 ? -13.959 -5.571 21.260 1.00 90.88 109 LYS A CA 1
ATOM 863 C C . LYS A 1 109 ? -12.752 -6.323 20.692 1.00 90.88 109 LYS A C 1
ATOM 865 O O . LYS A 1 109 ? -11.623 -6.132 21.145 1.00 90.88 109 LYS A O 1
ATOM 870 N N . SER A 1 110 ? -12.975 -7.154 19.678 1.00 93.50 110 SER A N 1
ATOM 871 C CA . SER A 1 110 ? -11.904 -7.870 18.976 1.00 93.50 110 SER A CA 1
ATOM 872 C C . SER A 1 110 ? -10.976 -6.919 18.215 1.00 93.50 110 SER A C 1
ATOM 874 O O . SER A 1 110 ? -9.757 -7.091 18.270 1.00 93.50 110 SER A O 1
ATOM 876 N N . LEU A 1 111 ? -11.529 -5.887 17.569 1.00 90.81 111 LEU A N 1
ATOM 877 C CA . LEU A 1 111 ? -10.772 -4.821 16.906 1.00 90.81 111 LEU A CA 1
ATOM 878 C C . LEU A 1 111 ? -9.919 -4.029 17.900 1.00 90.81 111 LEU A C 1
ATOM 880 O O . LEU A 1 111 ? -8.722 -3.856 17.669 1.00 90.81 111 LEU A O 1
ATOM 884 N N . GLU A 1 112 ? -10.496 -3.610 19.030 1.00 87.81 112 GLU A N 1
ATOM 885 C CA . GLU A 1 112 ? -9.758 -2.929 20.097 1.00 87.81 112 GLU A CA 1
ATOM 886 C C . GLU A 1 112 ? -8.547 -3.767 20.537 1.00 87.81 112 GLU A C 1
ATOM 888 O O . GLU A 1 112 ? -7.408 -3.287 20.509 1.00 87.81 112 GLU A O 1
ATOM 893 N N . ASN A 1 113 ? -8.781 -5.037 20.882 1.00 89.69 113 ASN A N 1
ATOM 894 C CA . ASN A 1 113 ? -7.736 -5.957 21.323 1.00 89.69 113 ASN A CA 1
ATOM 895 C C . ASN A 1 113 ? -6.660 -6.151 20.245 1.00 89.69 113 ASN A C 1
ATOM 897 O O . ASN A 1 113 ? -5.464 -6.118 20.546 1.00 89.69 113 ASN A O 1
ATOM 901 N N . ALA A 1 114 ? -7.062 -6.318 18.983 1.00 91.31 114 ALA A N 1
ATOM 902 C CA . ALA A 1 114 ? -6.137 -6.474 17.869 1.00 91.31 114 ALA A CA 1
ATOM 903 C C . ALA A 1 114 ? -5.219 -5.252 17.711 1.00 91.31 114 ALA A C 1
ATOM 905 O O . ALA A 1 114 ? -3.994 -5.390 17.621 1.00 91.31 114 ALA A O 1
ATOM 906 N N . CYS A 1 115 ? -5.789 -4.049 17.740 1.00 86.81 115 CYS A N 1
ATOM 907 C CA . CYS A 1 115 ? -5.038 -2.808 17.592 1.00 86.81 115 CYS A CA 1
ATOM 908 C C . CYS A 1 115 ? -4.143 -2.491 18.807 1.00 86.81 115 CYS A C 1
ATOM 910 O O . CYS A 1 115 ? -3.044 -1.957 18.630 1.00 86.81 115 CYS A O 1
ATOM 912 N N . GLN A 1 116 ? -4.573 -2.824 20.030 1.00 84.19 116 GLN A N 1
ATOM 913 C CA . GLN A 1 116 ? -3.795 -2.589 21.254 1.00 84.19 116 GLN A CA 1
ATOM 914 C C . GLN A 1 116 ? -2.659 -3.602 21.440 1.00 84.19 116 GLN A C 1
ATOM 916 O O . GLN A 1 116 ? -1.546 -3.236 21.826 1.00 84.19 116 GLN A O 1
ATOM 921 N N . GLN A 1 117 ? -2.919 -4.883 21.177 1.00 85.94 117 GLN A N 1
ATOM 922 C CA . GLN A 1 117 ? -1.966 -5.948 21.487 1.00 85.94 117 GLN A CA 1
ATOM 923 C C . GLN A 1 117 ? -0.992 -6.206 20.341 1.00 85.94 117 GLN A C 1
ATOM 925 O O . GLN A 1 117 ? 0.213 -6.310 20.590 1.00 85.94 117 GLN A O 1
ATOM 930 N N . TYR A 1 118 ? -1.498 -6.245 19.105 1.00 88.06 118 TYR A N 1
ATOM 931 C CA . TYR A 1 118 ? -0.746 -6.681 17.927 1.00 88.06 118 TYR A CA 1
ATOM 932 C C . TYR A 1 118 ? -0.388 -5.532 16.986 1.00 88.06 118 TYR A C 1
ATOM 934 O O . TYR A 1 118 ? 0.685 -5.547 16.389 1.00 88.06 118 TYR A O 1
ATOM 942 N N . GLY A 1 119 ? -1.291 -4.563 16.806 1.00 85.00 119 GLY A N 1
ATOM 943 C CA . GLY A 1 119 ? -1.152 -3.543 15.761 1.00 85.00 119 GLY A CA 1
ATOM 944 C C . GLY A 1 119 ? -1.354 -4.081 14.336 1.00 85.00 119 GLY A C 1
ATOM 945 O O . GLY A 1 119 ? -1.151 -3.348 13.373 1.00 85.00 119 GLY A O 1
ATOM 946 N N . PHE A 1 120 ? -1.740 -5.355 14.201 1.00 90.38 120 PHE A N 1
ATOM 947 C CA . PHE A 1 120 ? -2.031 -6.058 12.951 1.00 90.38 120 PHE A CA 1
ATOM 948 C C . PHE A 1 120 ? -3.187 -7.033 13.160 1.00 90.38 120 PHE A C 1
ATOM 950 O O . PHE A 1 120 ? -3.295 -7.668 14.208 1.00 90.38 120 PHE A O 1
ATOM 957 N N . PHE A 1 121 ? -4.002 -7.195 12.126 1.00 94.00 121 PHE A N 1
ATOM 958 C CA . PHE A 1 121 ? -5.058 -8.197 12.044 1.00 94.00 121 PHE A CA 1
ATOM 959 C C . PHE A 1 121 ? -5.334 -8.534 10.579 1.00 94.00 121 PHE A C 1
ATOM 961 O O . PHE A 1 121 ? -4.947 -7.798 9.669 1.00 94.00 121 PHE A O 1
ATOM 968 N N . GLN A 1 122 ? -5.980 -9.671 10.356 1.00 96.00 122 GLN A N 1
ATOM 969 C CA . GLN A 1 122 ? -6.529 -10.060 9.063 1.00 96.00 122 GLN A CA 1
ATOM 970 C C . GLN A 1 122 ? -8.010 -9.704 9.029 1.00 96.00 122 GLN A C 1
ATOM 972 O O . GLN A 1 122 ? -8.678 -9.769 10.057 1.00 96.00 122 GLN A O 1
ATOM 977 N N . VAL A 1 123 ? -8.522 -9.362 7.852 1.00 96.38 123 VAL A N 1
ATOM 978 C CA . VAL A 1 123 ? -9.953 -9.135 7.640 1.00 96.38 123 VAL A CA 1
ATOM 979 C C . VAL A 1 123 ? -10.452 -10.165 6.637 1.00 96.38 123 VAL A C 1
ATOM 981 O O . VAL A 1 123 ? -9.833 -10.349 5.590 1.00 96.38 123 VAL A O 1
ATOM 984 N N . VAL A 1 124 ? -11.553 -10.834 6.961 1.00 97.19 124 VAL A N 1
ATOM 985 C CA . VAL A 1 124 ? -12.254 -11.782 6.082 1.00 97.19 124 VAL A CA 1
ATOM 986 C C . VAL A 1 124 ? -13.669 -11.285 5.813 1.00 97.19 124 VAL A C 1
ATOM 988 O O . VAL A 1 124 ? -14.144 -10.384 6.502 1.00 97.19 124 VAL A O 1
ATOM 991 N N . ASN A 1 125 ? -14.325 -11.831 4.785 1.00 96.94 125 ASN A N 1
ATOM 992 C CA . ASN A 1 125 ? -15.686 -11.441 4.391 1.00 96.94 125 ASN A CA 1
ATOM 993 C C . ASN A 1 125 ? -15.841 -9.918 4.192 1.00 96.94 125 ASN A C 1
ATOM 995 O O . ASN A 1 125 ? -16.876 -9.327 4.469 1.00 96.94 125 ASN A O 1
ATOM 999 N N . HIS A 1 126 ? -14.782 -9.274 3.689 1.00 96.38 126 HIS A N 1
ATOM 1000 C CA . HIS A 1 126 ? -14.644 -7.822 3.520 1.00 96.38 126 HIS A CA 1
ATOM 1001 C C . HIS A 1 126 ? -15.461 -7.226 2.362 1.00 96.38 126 HIS A C 1
ATOM 1003 O O . HIS A 1 126 ? -15.254 -6.072 1.998 1.00 96.38 126 HIS A O 1
ATOM 1009 N N . ASN A 1 127 ? -16.330 -8.017 1.730 1.00 94.00 127 ASN A N 1
ATOM 1010 C CA . ASN A 1 127 ? -17.218 -7.647 0.620 1.00 94.00 127 ASN A CA 1
ATOM 1011 C C . ASN A 1 127 ? -16.570 -7.105 -0.668 1.00 94.00 127 ASN A C 1
ATOM 1013 O O . ASN A 1 127 ? -17.269 -6.974 -1.665 1.00 94.00 127 ASN A O 1
ATOM 1017 N N . ILE A 1 128 ? -15.252 -6.879 -0.712 1.00 97.44 128 ILE A N 1
ATOM 1018 C CA . ILE A 1 128 ? -14.539 -6.654 -1.981 1.00 97.44 128 ILE A CA 1
ATOM 1019 C C . ILE A 1 128 ? -14.659 -7.915 -2.859 1.00 97.44 128 ILE A C 1
ATOM 1021 O O . ILE A 1 128 ? -14.200 -8.981 -2.423 1.00 97.44 128 ILE A O 1
ATOM 1025 N N . PRO A 1 129 ? -15.214 -7.816 -4.085 1.00 98.25 129 PRO A N 1
ATOM 1026 C CA . PRO A 1 129 ? -15.322 -8.955 -4.989 1.00 98.25 129 PRO A CA 1
ATOM 1027 C C . PRO A 1 129 ? -13.956 -9.585 -5.273 1.00 98.25 129 PRO A C 1
ATOM 1029 O O . PRO A 1 129 ? -12.956 -8.888 -5.482 1.00 98.25 129 PRO A O 1
ATOM 1032 N N . LYS A 1 130 ? -13.902 -10.921 -5.308 1.00 97.56 130 LYS A N 1
ATOM 1033 C CA . LYS A 1 130 ? -12.651 -11.661 -5.547 1.00 97.56 130 LYS A CA 1
ATOM 1034 C C . LYS A 1 130 ? -12.057 -11.315 -6.910 1.00 97.56 130 LYS A C 1
ATOM 1036 O O . LYS A 1 130 ? -10.839 -11.246 -7.052 1.00 97.56 130 LYS A O 1
ATOM 1041 N N . GLU A 1 131 ? -12.920 -11.047 -7.880 1.00 98.31 131 GLU A N 1
ATOM 1042 C CA . GLU A 1 131 ? -12.588 -10.660 -9.243 1.00 98.31 131 GLU A CA 1
ATOM 1043 C C . GLU A 1 131 ? -11.810 -9.342 -9.259 1.00 98.31 131 GLU A C 1
ATOM 1045 O O . GLU A 1 131 ? -10.752 -9.292 -9.875 1.00 98.31 131 GLU A O 1
ATOM 1050 N N . VAL A 1 132 ? -12.226 -8.336 -8.479 1.00 98.56 132 VAL A N 1
ATOM 1051 C CA . VAL A 1 132 ? -11.518 -7.046 -8.364 1.00 98.56 132 VAL A CA 1
ATOM 1052 C C . VAL A 1 132 ? -10.098 -7.235 -7.817 1.00 98.56 132 VAL A C 1
ATOM 1054 O O . VAL A 1 132 ? -9.146 -6.617 -8.298 1.00 98.56 132 VAL A O 1
ATOM 1057 N N . ILE A 1 133 ? -9.926 -8.114 -6.823 1.00 98.00 133 ILE A N 1
ATOM 1058 C CA . ILE A 1 133 ? -8.605 -8.433 -6.257 1.00 98.00 133 ILE A CA 1
ATOM 1059 C C . ILE A 1 133 ? -7.746 -9.170 -7.293 1.00 98.00 133 ILE A C 1
ATOM 1061 O O . ILE A 1 133 ? -6.583 -8.811 -7.498 1.00 98.00 133 ILE A O 1
ATOM 1065 N N . ARG A 1 134 ? -8.310 -10.186 -7.959 1.00 98.31 134 ARG A N 1
ATOM 1066 C CA . ARG A 1 134 ? -7.626 -10.983 -8.986 1.00 98.31 134 ARG A CA 1
ATOM 1067 C C . ARG A 1 134 ? -7.169 -10.107 -10.153 1.00 98.31 134 ARG A C 1
ATOM 1069 O O . ARG A 1 134 ? -5.995 -10.139 -10.510 1.00 98.31 134 ARG A O 1
ATOM 1076 N N . GLU A 1 135 ? -8.059 -9.286 -10.695 1.00 98.44 135 GLU A N 1
ATOM 1077 C CA . GLU A 1 135 ? -7.781 -8.386 -11.816 1.00 98.44 135 GLU A CA 1
ATOM 1078 C C . GLU A 1 135 ? -6.712 -7.352 -11.469 1.00 98.44 135 GLU A C 1
ATOM 1080 O O . GLU A 1 135 ? -5.800 -7.115 -12.263 1.00 98.44 135 GLU A O 1
ATOM 1085 N N . MET A 1 136 ? -6.750 -6.791 -10.254 1.00 98.00 136 MET A N 1
ATOM 1086 C CA . MET A 1 136 ? -5.703 -5.883 -9.791 1.00 98.00 136 MET A CA 1
ATOM 1087 C C . MET A 1 136 ? -4.335 -6.577 -9.722 1.00 98.00 136 MET A C 1
ATOM 1089 O O . MET A 1 136 ? -3.319 -5.998 -10.117 1.00 98.00 136 MET A O 1
ATOM 1093 N N . MET A 1 137 ? -4.283 -7.820 -9.238 1.00 97.88 137 MET A N 1
ATOM 1094 C CA . MET A 1 137 ? -3.046 -8.605 -9.189 1.00 97.88 137 MET A CA 1
ATOM 1095 C C . MET A 1 137 ? -2.525 -8.944 -10.593 1.00 97.88 137 MET A C 1
ATOM 1097 O O . MET A 1 137 ? -1.329 -8.799 -10.855 1.00 97.88 137 MET A O 1
ATOM 1101 N N . GLU A 1 138 ? -3.404 -9.337 -11.513 1.00 97.69 138 GLU A N 1
ATOM 1102 C CA . GLU A 1 138 ? -3.051 -9.658 -12.900 1.00 97.69 138 GLU A CA 1
ATOM 1103 C C . GLU A 1 138 ? -2.552 -8.432 -13.664 1.00 97.69 138 GLU A C 1
ATOM 1105 O O . GLU A 1 138 ? -1.475 -8.472 -14.259 1.00 97.69 138 GLU A O 1
ATOM 1110 N N . VAL A 1 139 ? -3.280 -7.313 -13.615 1.00 98.06 139 VAL A N 1
ATOM 1111 C CA . VAL A 1 139 ? -2.878 -6.092 -14.326 1.00 98.06 139 VAL A CA 1
ATOM 1112 C C . VAL A 1 139 ? -1.604 -5.491 -13.734 1.00 98.06 139 VAL A C 1
ATOM 1114 O O . VAL A 1 139 ? -0.767 -4.956 -14.464 1.00 98.06 139 VAL A O 1
ATOM 1117 N N . SER A 1 140 ? -1.401 -5.658 -12.421 1.00 97.06 140 SER A N 1
ATOM 1118 C CA . SER A 1 140 ? -0.143 -5.315 -11.762 1.00 97.06 140 SER A CA 1
ATOM 1119 C C . SER A 1 140 ? 1.020 -6.146 -12.293 1.00 97.06 140 SER A C 1
ATOM 1121 O O . SER A 1 140 ? 2.093 -5.604 -12.549 1.00 97.06 140 SER A O 1
ATOM 1123 N N . THR A 1 141 ? 0.807 -7.452 -12.461 1.00 96.00 141 THR A N 1
ATOM 1124 C CA . THR A 1 141 ? 1.804 -8.382 -13.005 1.00 96.00 141 THR A CA 1
ATOM 1125 C C . THR A 1 141 ? 2.187 -7.982 -14.423 1.00 96.00 141 THR A C 1
ATOM 1127 O O . THR A 1 141 ? 3.358 -7.704 -14.674 1.00 96.00 141 THR A O 1
ATOM 1130 N N . LYS A 1 142 ? 1.187 -7.791 -15.291 1.00 97.12 142 LYS A N 1
ATOM 1131 C CA . LYS A 1 142 ? 1.379 -7.345 -16.676 1.00 97.12 142 LYS A CA 1
ATOM 1132 C C . LYS A 1 142 ? 2.154 -6.027 -16.764 1.00 97.12 142 LYS A C 1
ATOM 1134 O O . LYS A 1 142 ? 3.047 -5.906 -17.593 1.00 97.12 142 LYS A O 1
ATOM 1139 N N . PHE A 1 143 ? 1.879 -5.052 -15.889 1.00 96.94 143 PHE A N 1
ATOM 1140 C CA . PHE A 1 143 ? 2.655 -3.804 -15.842 1.00 96.94 143 PHE A CA 1
ATOM 1141 C C . PHE A 1 143 ? 4.145 -4.050 -15.566 1.00 96.94 143 PHE A C 1
ATOM 1143 O O . PHE A 1 143 ? 4.994 -3.445 -16.215 1.00 96.94 143 PHE A O 1
ATOM 1150 N N . PHE A 1 144 ? 4.488 -4.922 -14.612 1.00 94.69 144 PHE A N 1
ATOM 1151 C CA . PHE A 1 144 ? 5.891 -5.206 -14.285 1.00 94.69 144 PHE A CA 1
ATOM 1152 C C . PHE A 1 144 ? 6.593 -6.103 -15.315 1.00 94.69 144 PHE A C 1
ATOM 1154 O O . PHE A 1 144 ? 7.825 -6.136 -15.341 1.00 94.69 144 PHE A O 1
ATOM 1161 N N . GLU A 1 145 ? 5.836 -6.788 -16.169 1.00 94.19 145 GLU A N 1
ATOM 1162 C CA . GLU A 1 145 ? 6.338 -7.554 -17.314 1.00 94.19 145 GLU A CA 1
ATOM 1163 C C . GLU A 1 145 ? 6.621 -6.684 -18.546 1.00 94.19 145 GLU A C 1
ATOM 1165 O O . GLU A 1 145 ? 7.360 -7.119 -19.428 1.00 94.19 145 GLU A O 1
ATOM 1170 N N . LEU A 1 146 ? 6.114 -5.445 -18.593 1.00 94.75 146 LEU A N 1
ATOM 1171 C CA . LEU A 1 146 ? 6.413 -4.510 -19.678 1.00 94.75 146 LEU A CA 1
ATOM 1172 C C . LEU A 1 146 ? 7.930 -4.268 -19.836 1.00 94.75 146 LEU A C 1
ATOM 1174 O O . LEU A 1 146 ? 8.678 -4.298 -18.840 1.00 94.75 146 LEU A O 1
ATOM 1178 N N . PRO A 1 147 ? 8.388 -3.929 -21.062 1.00 92.50 147 PRO A N 1
ATOM 1179 C CA . PRO A 1 147 ? 9.751 -3.467 -21.299 1.00 92.50 147 PRO A CA 1
ATOM 1180 C C . PRO A 1 147 ? 10.157 -2.370 -20.314 1.00 92.50 147 PRO A C 1
ATOM 1182 O O . PRO A 1 147 ? 9.328 -1.580 -19.846 1.00 92.50 147 PRO A O 1
ATOM 1185 N N . HIS A 1 148 ? 11.441 -2.327 -19.962 1.00 88.75 148 HIS A N 1
ATOM 1186 C CA . HIS A 1 148 ? 11.940 -1.343 -19.004 1.00 88.75 148 HIS A CA 1
ATOM 1187 C C . 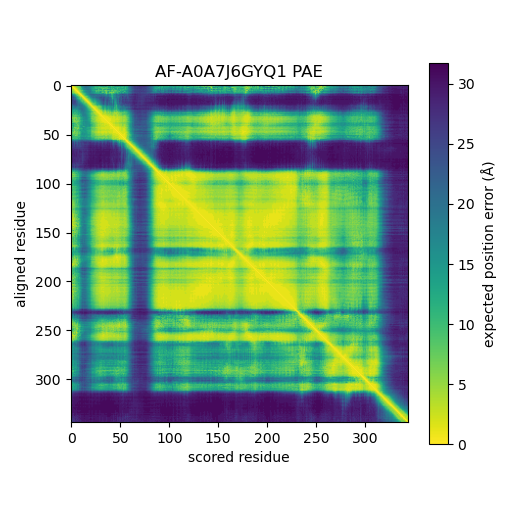HIS A 1 148 ? 11.617 0.087 -19.456 1.00 88.75 148 HIS A C 1
ATOM 1189 O O . HIS A 1 148 ? 11.231 0.903 -18.631 1.00 88.75 148 HIS A O 1
ATOM 1195 N N . GLU A 1 149 ? 11.696 0.360 -20.754 1.00 91.19 149 GLU A N 1
ATOM 1196 C CA . GLU A 1 149 ? 11.433 1.652 -21.388 1.00 91.19 149 GLU A CA 1
ATOM 1197 C C . GLU A 1 149 ? 10.003 2.137 -21.113 1.00 91.19 149 GLU A C 1
ATOM 1199 O O . GLU A 1 149 ? 9.797 3.312 -20.818 1.00 91.19 149 GLU A O 1
ATOM 1204 N N . GLU A 1 150 ? 9.023 1.230 -21.120 1.00 94.19 150 GLU A N 1
ATOM 1205 C CA . GLU A 1 150 ? 7.625 1.544 -20.808 1.00 94.19 150 GLU A CA 1
ATOM 1206 C C . GLU A 1 150 ? 7.426 1.852 -19.321 1.00 94.19 150 GLU A C 1
ATOM 1208 O O . GLU A 1 150 ? 6.727 2.800 -18.960 1.00 94.19 150 GLU A O 1
ATOM 1213 N N . ARG A 1 151 ? 8.087 1.093 -18.439 1.00 93.19 151 ARG A N 1
ATOM 1214 C CA . ARG A 1 151 ? 8.014 1.305 -16.983 1.00 93.19 151 ARG A CA 1
ATOM 1215 C C . ARG A 1 151 ? 8.776 2.562 -16.553 1.00 93.19 151 ARG A C 1
ATOM 1217 O O . ARG A 1 151 ? 8.327 3.288 -15.664 1.00 93.19 151 ARG A O 1
ATOM 1224 N N . ALA A 1 152 ? 9.902 2.846 -17.205 1.00 90.88 152 ALA A N 1
ATOM 1225 C CA . ALA A 1 152 ? 10.794 3.962 -16.911 1.00 90.88 152 ALA A CA 1
ATOM 1226 C C . ALA A 1 152 ? 10.149 5.333 -17.156 1.00 90.88 152 ALA A C 1
ATOM 1228 O O . ALA A 1 152 ? 10.545 6.297 -16.505 1.00 90.88 152 ALA A O 1
ATOM 1229 N N . LYS A 1 153 ? 9.097 5.416 -17.988 1.00 94.00 153 LYS A N 1
ATOM 1230 C CA . LYS A 1 153 ? 8.267 6.628 -18.165 1.00 94.00 153 LYS A CA 1
ATOM 1231 C C . LYS A 1 153 ? 7.720 7.181 -16.846 1.00 94.00 153 LYS A C 1
ATOM 1233 O O . LYS A 1 153 ? 7.442 8.370 -16.742 1.00 94.00 153 LYS A O 1
ATOM 1238 N N . TYR A 1 154 ? 7.571 6.321 -15.841 1.00 93.69 154 TYR A N 1
ATOM 1239 C CA . TYR A 1 154 ? 7.045 6.675 -14.526 1.00 93.69 154 TYR A CA 1
ATOM 1240 C C . TYR A 1 154 ? 8.138 6.818 -13.461 1.00 93.69 154 TYR A C 1
ATOM 1242 O O . TYR A 1 154 ? 7.821 6.998 -12.284 1.00 93.69 154 TYR A O 1
ATOM 1250 N N . MET A 1 155 ? 9.417 6.685 -13.823 1.00 90.56 155 MET A N 1
ATOM 1251 C CA . MET A 1 155 ? 10.508 6.722 -12.857 1.00 90.56 155 MET A CA 1
ATOM 1252 C C . MET A 1 155 ? 10.718 8.143 -12.329 1.00 90.56 155 MET A C 1
ATOM 1254 O O . MET A 1 155 ? 10.873 9.084 -13.101 1.00 90.56 155 MET A O 1
ATOM 1258 N N . SER A 1 156 ? 10.729 8.309 -11.005 1.00 86.94 156 SER A N 1
ATOM 1259 C CA . SER A 1 156 ? 10.925 9.626 -10.390 1.00 86.94 156 SER A CA 1
ATOM 1260 C C . SER A 1 156 ? 11.606 9.537 -9.025 1.00 86.94 156 SER A C 1
ATOM 1262 O O . SER A 1 156 ? 11.337 8.637 -8.219 1.00 86.94 156 SER A O 1
ATOM 1264 N N . SER A 1 157 ? 12.490 10.496 -8.747 1.00 82.00 157 SER A N 1
ATOM 1265 C CA . SER A 1 157 ? 13.066 10.728 -7.418 1.00 82.00 157 SER A CA 1
ATOM 1266 C C . SER A 1 157 ? 12.151 11.573 -6.524 1.00 82.00 157 SER A C 1
ATOM 1268 O O . SER A 1 157 ? 12.316 11.548 -5.303 1.00 82.00 157 SER A O 1
ATOM 1270 N N . ASP A 1 158 ? 11.164 12.267 -7.101 1.00 85.12 158 ASP A N 1
ATOM 1271 C CA . ASP A 1 158 ? 10.190 13.051 -6.352 1.00 85.12 158 ASP A CA 1
ATOM 1272 C C . ASP A 1 158 ? 9.197 12.128 -5.633 1.00 85.12 158 ASP A C 1
ATOM 1274 O O . ASP A 1 158 ? 8.381 11.426 -6.233 1.00 85.12 158 ASP A O 1
ATOM 1278 N N . MET A 1 159 ? 9.251 12.144 -4.302 1.00 81.62 159 MET A N 1
ATOM 1279 C CA . MET A 1 159 ? 8.373 11.340 -3.454 1.00 81.62 159 MET A CA 1
ATOM 1280 C C . MET A 1 159 ? 6.918 11.838 -3.455 1.00 81.62 159 MET A C 1
ATOM 1282 O O . MET A 1 159 ? 6.025 11.066 -3.073 1.00 81.62 159 MET A O 1
ATOM 1286 N N . LYS A 1 160 ? 6.680 13.084 -3.892 1.00 83.00 160 LYS A N 1
ATOM 1287 C CA . LYS A 1 160 ? 5.361 13.718 -4.035 1.00 83.00 160 LYS A CA 1
ATOM 1288 C C . LYS A 1 160 ? 4.729 13.485 -5.412 1.00 83.00 160 LYS A C 1
ATOM 1290 O O . LYS A 1 160 ? 3.546 13.775 -5.573 1.00 83.00 160 LYS A O 1
ATOM 1295 N N . ALA A 1 161 ? 5.461 12.905 -6.367 1.00 89.50 161 ALA A N 1
ATOM 1296 C CA . ALA A 1 161 ? 4.943 12.614 -7.699 1.00 89.50 161 ALA A CA 1
ATOM 1297 C C . ALA A 1 161 ? 3.641 11.791 -7.642 1.00 89.50 161 ALA A C 1
ATOM 1299 O O . ALA A 1 161 ? 3.531 10.815 -6.890 1.00 89.50 161 ALA A O 1
ATOM 1300 N N . LYS A 1 162 ? 2.663 12.175 -8.477 1.00 92.50 162 LYS A N 1
ATOM 1301 C CA . LYS A 1 162 ? 1.347 11.512 -8.582 1.00 92.50 162 LYS A CA 1
ATOM 1302 C C . LYS A 1 162 ? 1.473 10.030 -8.941 1.00 92.50 162 LYS A C 1
ATOM 1304 O O . LYS A 1 162 ? 0.684 9.205 -8.484 1.00 92.50 162 LYS A O 1
ATOM 1309 N N . VAL A 1 163 ? 2.479 9.706 -9.748 1.00 95.19 163 VAL A N 1
ATOM 1310 C CA . VAL A 1 163 ? 2.852 8.351 -10.142 1.00 95.19 163 VAL A CA 1
ATOM 1311 C C . VAL A 1 163 ? 4.357 8.227 -10.001 1.00 95.19 163 VAL A C 1
ATOM 1313 O O . VAL A 1 163 ? 5.094 9.116 -10.422 1.00 95.19 163 VAL A O 1
ATOM 1316 N N . ARG A 1 164 ? 4.812 7.137 -9.384 1.00 92.94 164 ARG A N 1
ATOM 1317 C CA . ARG A 1 164 ? 6.237 6.888 -9.178 1.00 92.94 164 ARG A CA 1
ATOM 1318 C C . ARG A 1 164 ? 6.549 5.410 -9.320 1.00 92.94 164 ARG A C 1
ATOM 1320 O O . ARG A 1 164 ? 6.137 4.602 -8.489 1.00 92.94 164 ARG A O 1
ATOM 1327 N N . TYR A 1 165 ? 7.306 5.084 -10.350 1.00 92.50 165 TYR A N 1
ATOM 1328 C CA . TYR A 1 165 ? 8.016 3.827 -10.500 1.00 92.50 165 TYR A CA 1
ATOM 1329 C C . TYR A 1 165 ? 9.440 3.967 -9.941 1.00 92.50 165 TYR A C 1
ATOM 1331 O O . TYR A 1 165 ? 10.036 5.046 -9.967 1.00 92.50 165 TYR A O 1
ATOM 1339 N N . GLY A 1 166 ? 9.992 2.884 -9.408 1.00 88.38 166 GLY A N 1
ATOM 1340 C CA . GLY A 1 166 ? 11.381 2.847 -8.973 1.00 88.38 166 GLY A CA 1
ATOM 1341 C C . GLY A 1 166 ? 11.783 1.500 -8.391 1.00 88.38 166 GLY A C 1
ATOM 1342 O O . GLY A 1 166 ? 10.979 0.572 -8.295 1.00 88.38 166 GLY A O 1
ATOM 1343 N N . THR A 1 167 ? 13.042 1.417 -7.973 1.00 79.88 167 THR A N 1
ATOM 1344 C CA . THR A 1 167 ? 13.603 0.263 -7.256 1.00 79.88 167 THR A CA 1
ATOM 1345 C C . THR A 1 167 ? 14.186 0.703 -5.920 1.00 79.88 167 THR A C 1
ATOM 1347 O O . THR A 1 167 ? 14.810 1.751 -5.872 1.00 79.88 167 THR A O 1
ATOM 1350 N N . SER A 1 168 ? 13.945 -0.000 -4.814 1.00 76.88 168 SER A N 1
ATOM 1351 C CA . SER A 1 168 ? 14.151 0.545 -3.450 1.00 76.88 168 SER A CA 1
ATOM 1352 C C . SER A 1 168 ? 13.294 1.776 -3.095 1.00 76.88 168 SER A C 1
ATOM 1354 O O . SER A 1 168 ? 12.627 2.360 -3.937 1.00 76.88 168 SER A O 1
ATOM 1356 N N . PHE A 1 169 ? 13.258 2.180 -1.823 1.00 67.81 169 PHE A N 1
ATOM 1357 C CA . PHE A 1 169 ? 12.399 3.270 -1.349 1.00 67.81 169 PHE A CA 1
ATOM 1358 C C . PHE A 1 169 ? 12.855 4.653 -1.860 1.00 67.81 169 PHE A C 1
ATOM 1360 O O . PHE A 1 169 ? 12.052 5.449 -2.375 1.00 67.81 169 PHE A O 1
ATOM 1367 N N . ASN A 1 170 ? 14.157 4.931 -1.771 1.00 69.75 170 ASN A N 1
ATOM 1368 C CA . ASN A 1 170 ? 14.793 6.140 -2.273 1.00 69.75 170 ASN A CA 1
ATOM 1369 C C . ASN A 1 170 ? 16.259 5.887 -2.682 1.00 69.75 170 ASN A C 1
ATOM 1371 O O . ASN A 1 170 ? 17.177 6.137 -1.912 1.00 69.75 170 ASN A O 1
ATOM 1375 N N . GLN A 1 171 ? 16.506 5.457 -3.922 1.00 66.88 171 GLN A N 1
ATOM 1376 C CA . GLN A 1 171 ? 17.860 5.113 -4.407 1.00 66.88 171 GLN A CA 1
ATOM 1377 C C . GLN A 1 171 ? 18.910 6.217 -4.246 1.00 66.88 171 GLN A C 1
ATOM 1379 O O . GLN A 1 171 ? 20.097 5.921 -4.170 1.00 66.88 171 GLN A O 1
ATOM 1384 N N . THR A 1 172 ? 18.503 7.489 -4.219 1.00 67.44 172 THR A N 1
ATOM 1385 C CA . THR A 1 172 ? 19.446 8.609 -4.078 1.00 67.44 172 THR A CA 1
ATOM 1386 C C . THR A 1 172 ? 19.839 8.869 -2.624 1.00 67.44 172 THR A C 1
ATOM 1388 O O . THR A 1 172 ? 20.708 9.704 -2.357 1.00 67.44 172 THR A O 1
ATOM 1391 N N . LYS A 1 173 ? 19.187 8.206 -1.662 1.00 69.69 173 LYS A N 1
ATOM 1392 C CA . LYS A 1 173 ? 19.397 8.409 -0.221 1.00 69.69 173 LYS A CA 1
ATOM 1393 C C . LYS A 1 173 ? 19.615 7.112 0.558 1.00 69.69 173 LYS A C 1
ATOM 1395 O O . LYS A 1 173 ? 20.235 7.157 1.616 1.00 69.69 173 LYS A O 1
ATOM 1400 N N . ASP A 1 174 ? 19.124 5.986 0.057 1.00 73.12 174 ASP A N 1
ATOM 1401 C CA . ASP A 1 174 ? 19.199 4.694 0.725 1.00 73.12 174 ASP A CA 1
ATOM 1402 C C . ASP A 1 174 ? 20.653 4.200 0.767 1.00 73.12 174 ASP A C 1
ATOM 1404 O O . ASP A 1 174 ? 21.296 4.018 -0.268 1.00 73.12 174 ASP A O 1
ATOM 1408 N N . LYS A 1 175 ? 21.167 3.938 1.976 1.00 78.81 175 LYS A N 1
ATOM 1409 C CA . LYS A 1 175 ? 22.473 3.279 2.153 1.00 78.81 175 LYS A CA 1
ATOM 1410 C C . LYS A 1 175 ? 22.439 1.838 1.639 1.00 78.81 175 LYS A C 1
ATOM 1412 O O . LYS A 1 175 ? 23.385 1.402 0.987 1.00 78.81 175 LYS A O 1
ATOM 1417 N N . VAL A 1 176 ? 21.332 1.141 1.909 1.00 82.81 176 VAL A N 1
ATOM 1418 C CA . VAL A 1 176 ? 21.053 -0.223 1.448 1.00 82.81 176 VAL A CA 1
ATOM 1419 C C . VAL A 1 176 ? 19.728 -0.250 0.702 1.00 82.81 176 VAL A C 1
ATOM 1421 O O . VAL A 1 176 ? 18.707 0.225 1.199 1.00 82.81 176 VAL A O 1
ATOM 1424 N N . PHE A 1 177 ? 19.751 -0.809 -0.500 1.00 85.44 177 PHE A N 1
ATOM 1425 C CA . PHE A 1 177 ? 18.604 -0.909 -1.380 1.00 85.44 177 PHE A CA 1
ATOM 1426 C C . PHE A 1 177 ? 17.731 -2.109 -1.017 1.00 85.44 177 PHE A C 1
ATOM 1428 O O . PHE A 1 177 ? 18.212 -3.201 -0.715 1.00 85.44 177 PHE A O 1
ATOM 1435 N N . CYS A 1 178 ? 16.416 -1.923 -1.096 1.00 85.31 178 CYS A N 1
ATOM 1436 C CA . CYS A 1 178 ? 15.475 -3.027 -0.964 1.00 85.31 178 CYS A CA 1
ATOM 1437 C C . CYS A 1 178 ? 15.481 -3.878 -2.237 1.00 85.31 178 CYS A C 1
ATOM 1439 O O . CYS A 1 178 ? 15.411 -3.346 -3.344 1.00 85.31 178 CYS A O 1
ATOM 1441 N N . TRP A 1 179 ? 15.458 -5.204 -2.077 1.00 88.56 179 TRP A N 1
ATOM 1442 C CA . TRP A 1 179 ? 15.299 -6.148 -3.185 1.00 88.56 179 TRP A CA 1
ATOM 1443 C C . TRP A 1 179 ? 13.849 -6.180 -3.709 1.00 88.56 179 TRP A C 1
ATOM 1445 O O . TRP A 1 179 ? 13.090 -7.127 -3.481 1.00 88.56 179 TRP A O 1
ATOM 1455 N N . ARG A 1 180 ? 13.418 -5.069 -4.315 1.00 89.00 180 ARG A N 1
ATOM 1456 C CA . ARG A 1 180 ? 12.029 -4.802 -4.698 1.00 89.00 180 ARG A CA 1
ATOM 1457 C C . ARG A 1 180 ? 11.952 -3.680 -5.730 1.00 89.00 180 ARG A C 1
ATOM 1459 O O . ARG A 1 180 ? 12.497 -2.600 -5.501 1.00 89.00 180 ARG A O 1
ATOM 1466 N N . ASP A 1 181 ? 11.142 -3.896 -6.761 1.00 91.31 181 ASP A N 1
ATOM 1467 C CA . ASP A 1 181 ? 10.645 -2.819 -7.621 1.00 91.31 181 ASP A CA 1
ATOM 1468 C C . ASP A 1 181 ? 9.257 -2.372 -7.135 1.00 91.31 181 ASP A C 1
ATOM 1470 O O . ASP A 1 181 ? 8.531 -3.123 -6.472 1.00 91.31 181 ASP A O 1
ATOM 1474 N N . PHE A 1 182 ? 8.866 -1.132 -7.417 1.00 93.25 182 PHE A N 1
ATOM 1475 C CA . PHE A 1 182 ? 7.563 -0.618 -7.009 1.00 93.25 182 PHE A CA 1
ATOM 1476 C C . PHE A 1 182 ? 6.954 0.332 -8.034 1.00 93.25 182 PHE A C 1
ATOM 1478 O O . PHE A 1 182 ? 7.654 1.042 -8.745 1.00 93.25 182 PHE A O 1
ATOM 1485 N N . LEU A 1 183 ? 5.623 0.371 -8.036 1.00 95.81 183 LEU A N 1
ATOM 1486 C CA . LEU A 1 183 ? 4.813 1.427 -8.623 1.00 95.81 183 LEU A CA 1
ATOM 1487 C C . LEU A 1 183 ? 3.899 1.974 -7.518 1.00 95.81 183 LEU A C 1
ATOM 1489 O O . LEU A 1 183 ? 3.134 1.230 -6.885 1.00 95.81 183 LEU A O 1
ATOM 1493 N N . LYS A 1 184 ? 4.024 3.273 -7.260 1.00 94.81 184 LYS A N 1
ATOM 1494 C CA . LYS A 1 184 ? 3.196 4.064 -6.350 1.00 94.81 184 LYS A CA 1
ATOM 1495 C C . LYS A 1 184 ? 2.241 4.911 -7.184 1.00 94.81 184 LYS A C 1
ATOM 1497 O O . LYS A 1 184 ? 2.677 5.610 -8.096 1.00 94.81 184 LYS A O 1
ATOM 1502 N N . LEU A 1 185 ? 0.967 4.872 -6.813 1.00 95.44 185 LEU A N 1
ATOM 1503 C CA . LEU A 1 185 ? -0.098 5.693 -7.376 1.00 95.44 185 LEU A CA 1
ATOM 1504 C C . LEU A 1 185 ? -0.682 6.534 -6.241 1.00 95.44 185 LEU A C 1
ATOM 1506 O O . LEU A 1 185 ? -1.023 5.993 -5.189 1.00 95.44 185 LEU A O 1
ATOM 1510 N N . VAL A 1 186 ? -0.757 7.848 -6.427 1.00 92.94 186 VAL A N 1
ATOM 1511 C CA . VAL A 1 186 ? -1.623 8.699 -5.604 1.00 92.94 186 VAL A CA 1
ATOM 1512 C C . VAL A 1 186 ? -3.058 8.454 -6.057 1.00 92.94 186 VAL A C 1
ATOM 1514 O O . VAL A 1 186 ? -3.308 8.407 -7.259 1.00 92.94 186 VAL A O 1
ATOM 1517 N N . CYS A 1 187 ? -3.977 8.294 -5.101 1.00 91.75 187 CYS A N 1
ATOM 1518 C CA . CYS A 1 187 ? -5.365 7.896 -5.358 1.00 91.75 187 CYS A CA 1
ATOM 1519 C C . CYS A 1 187 ? -6.411 8.884 -4.820 1.00 91.75 187 CYS A C 1
ATOM 1521 O O . CYS A 1 187 ? -7.587 8.545 -4.810 1.00 91.75 187 CYS A O 1
ATOM 1523 N N . ASN A 1 188 ? -6.041 10.069 -4.323 1.00 85.00 188 ASN A N 1
ATOM 1524 C CA . ASN A 1 188 ? -7.025 11.000 -3.764 1.00 85.00 188 ASN A CA 1
ATOM 1525 C C . ASN A 1 188 ? -6.787 12.454 -4.207 1.00 85.00 188 ASN A C 1
ATOM 1527 O O . ASN A 1 188 ? -5.704 12.970 -3.928 1.00 85.00 188 ASN A O 1
ATOM 1531 N N . PRO A 1 189 ? -7.795 13.108 -4.816 1.00 89.19 189 PRO A N 1
ATOM 1532 C CA . PRO A 1 189 ? -8.975 12.495 -5.449 1.00 89.19 189 PRO A CA 1
ATOM 1533 C C . PRO A 1 189 ? -8.573 11.705 -6.713 1.00 89.19 189 PRO A C 1
ATOM 1535 O O . PRO A 1 189 ? -7.659 12.104 -7.429 1.00 89.19 189 PRO A O 1
ATOM 1538 N N . ILE A 1 190 ? -9.230 10.567 -6.993 1.00 92.00 190 ILE A N 1
ATOM 1539 C CA . ILE A 1 190 ? -8.879 9.710 -8.150 1.00 92.00 190 ILE A CA 1
ATOM 1540 C C . ILE A 1 190 ? -9.021 10.474 -9.474 1.00 92.00 190 ILE A C 1
ATOM 1542 O O . ILE A 1 190 ? -8.175 10.314 -10.348 1.00 92.00 190 ILE A O 1
ATOM 1546 N N . SER A 1 191 ? -10.046 11.317 -9.620 1.00 92.81 191 SER A N 1
ATOM 1547 C CA . SER A 1 191 ? -10.312 12.102 -10.838 1.00 92.81 191 SER A CA 1
ATOM 1548 C C . SER A 1 191 ? -9.091 12.877 -11.335 1.00 92.81 191 SER A C 1
ATOM 1550 O O . SER A 1 191 ? -8.791 12.866 -12.526 1.00 92.81 191 SER A O 1
ATOM 1552 N N . ASP A 1 192 ? -8.342 13.483 -10.416 1.00 92.94 192 ASP A N 1
ATOM 1553 C CA . ASP A 1 192 ? -7.284 14.447 -10.737 1.00 92.94 192 ASP A CA 1
ATOM 1554 C C . ASP A 1 192 ? -5.954 13.763 -11.090 1.00 92.94 192 ASP A C 1
ATOM 1556 O O . ASP A 1 192 ? -5.030 14.362 -11.656 1.00 92.94 192 ASP A O 1
ATOM 1560 N N . VAL A 1 193 ? -5.828 12.489 -10.716 1.00 94.12 193 VAL A N 1
ATOM 1561 C CA . VAL A 1 193 ? -4.597 11.698 -10.830 1.00 94.12 193 VAL A CA 1
ATOM 1562 C C . VAL A 1 193 ? -4.723 10.576 -11.852 1.00 94.12 193 VAL A C 1
ATOM 1564 O O . VAL A 1 193 ? -3.718 10.237 -12.473 1.00 94.12 193 VAL A O 1
ATOM 1567 N N . LEU A 1 194 ? -5.932 10.068 -12.105 1.00 96.12 194 LEU A N 1
ATOM 1568 C CA . LEU A 1 194 ? -6.198 8.964 -13.029 1.00 96.12 194 LEU A CA 1
ATOM 1569 C C . LEU A 1 194 ? -5.614 9.180 -14.440 1.00 96.12 194 LEU A C 1
ATOM 1571 O O . LEU A 1 194 ? -5.014 8.238 -14.960 1.00 96.12 194 LEU A O 1
ATOM 1575 N N . PRO A 1 195 ? -5.667 10.385 -15.053 1.00 96.31 195 PRO A N 1
ATOM 1576 C CA . PRO A 1 195 ? -5.046 10.613 -16.363 1.00 96.31 195 PRO A CA 1
ATOM 1577 C C . PRO A 1 195 ? -3.520 10.432 -16.380 1.00 96.31 195 PRO A C 1
ATOM 1579 O O . PRO A 1 195 ? -2.947 10.171 -17.436 1.00 96.31 195 PRO A O 1
ATOM 1582 N N . HIS A 1 196 ? -2.863 10.550 -15.221 1.00 95.50 196 HIS A N 1
ATOM 1583 C CA . HIS A 1 196 ? -1.411 10.421 -15.075 1.00 95.50 196 HIS A CA 1
ATOM 1584 C C . HIS A 1 196 ? -0.975 8.964 -14.862 1.00 95.50 196 HIS A C 1
ATOM 1586 O O . HIS A 1 196 ? 0.202 8.648 -15.024 1.00 95.50 196 HIS A O 1
ATOM 1592 N N . TRP A 1 197 ? -1.897 8.076 -14.471 1.00 97.38 197 TRP 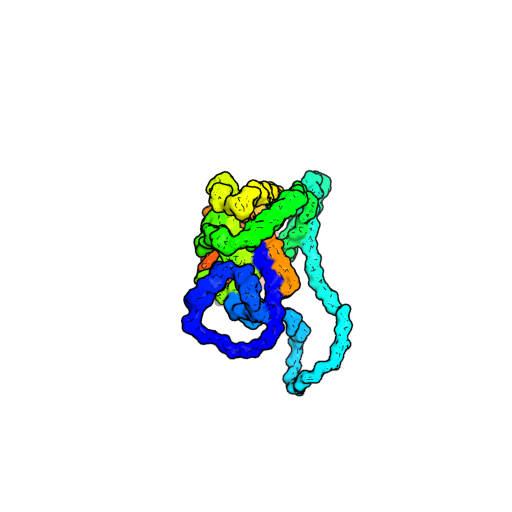A N 1
ATOM 1593 C CA . TRP A 1 197 ? -1.606 6.663 -14.217 1.00 97.38 197 TRP A CA 1
ATOM 1594 C C . TRP A 1 197 ? -1.183 5.927 -15.496 1.00 97.38 197 TRP A C 1
ATOM 1596 O O . TRP A 1 197 ? -1.502 6.389 -16.599 1.00 97.38 197 TRP A O 1
ATOM 1606 N N . PRO A 1 198 ? -0.500 4.771 -15.386 1.00 97.62 198 PRO A N 1
ATOM 1607 C CA . PRO A 1 198 ? -0.132 3.978 -16.550 1.00 97.62 198 PRO A CA 1
ATOM 1608 C C . PRO A 1 198 ? -1.313 3.678 -17.466 1.00 97.62 198 PRO A C 1
ATOM 1610 O O . PRO A 1 198 ? -2.343 3.200 -17.004 1.00 97.62 198 PRO A O 1
ATOM 1613 N N . SER A 1 199 ? -1.172 4.001 -18.754 1.00 95.38 199 SER A N 1
ATOM 1614 C CA . SER A 1 199 ? -2.135 3.639 -19.807 1.00 95.38 199 SER A CA 1
ATOM 1615 C C . SER A 1 199 ? -1.852 2.265 -20.417 1.00 95.38 199 SER A C 1
ATOM 1617 O O . SER A 1 199 ? -2.648 1.781 -21.211 1.00 95.38 199 SER A O 1
ATOM 1619 N N . SER A 1 200 ? -0.712 1.662 -20.072 1.00 96.12 200 SER A N 1
ATOM 1620 C CA . SER A 1 200 ? -0.349 0.297 -20.431 1.00 96.12 200 SER A CA 1
ATOM 1621 C C . SER A 1 200 ? -0.102 -0.506 -19.150 1.00 96.12 200 SER A C 1
ATOM 1623 O O . SER A 1 200 ? 0.646 -0.030 -18.288 1.00 96.12 200 SER A O 1
ATOM 1625 N N . PRO A 1 201 ? -0.691 -1.705 -18.995 1.00 97.38 201 PRO A N 1
ATOM 1626 C CA . PRO A 1 201 ? -1.701 -2.323 -19.868 1.00 97.38 201 PRO A CA 1
ATOM 1627 C C . PRO A 1 201 ? -2.962 -1.457 -20.059 1.00 97.38 201 PRO A C 1
ATOM 1629 O O . PRO A 1 201 ? -3.251 -0.620 -19.208 1.00 97.38 201 PRO A O 1
ATOM 1632 N N . VAL A 1 202 ? -3.710 -1.659 -21.151 1.00 96.56 202 VAL A N 1
ATOM 1633 C CA . VAL A 1 202 ? -4.863 -0.803 -21.525 1.00 96.56 202 VAL A CA 1
ATOM 1634 C C . VAL A 1 202 ? -5.905 -0.671 -20.406 1.00 96.56 202 VAL A C 1
ATOM 1636 O O . VAL A 1 202 ? -6.394 0.424 -20.134 1.00 96.56 202 VAL A O 1
ATOM 1639 N N . ASP A 1 203 ? -6.153 -1.757 -19.672 1.00 96.94 203 ASP A N 1
ATOM 1640 C CA . ASP A 1 203 ? -7.134 -1.794 -18.582 1.00 96.94 203 ASP A CA 1
ATOM 1641 C C . ASP A 1 203 ? -6.576 -1.321 -17.230 1.00 96.94 203 ASP A C 1
ATOM 1643 O O . ASP A 1 203 ? -7.311 -1.258 -16.242 1.00 96.94 203 ASP A O 1
ATOM 1647 N N . PHE A 1 204 ? -5.283 -0.974 -17.152 1.00 98.12 204 PHE A N 1
ATOM 1648 C CA . PHE A 1 204 ? -4.593 -0.693 -15.889 1.00 98.12 204 PHE A CA 1
ATOM 1649 C C . PHE A 1 204 ? -5.295 0.383 -15.069 1.00 98.12 204 PHE A C 1
ATOM 1651 O O . PHE A 1 204 ? -5.543 0.193 -13.879 1.00 98.12 204 PHE A O 1
ATOM 1658 N N . ARG A 1 205 ? -5.653 1.506 -15.701 1.00 97.50 205 ARG A N 1
ATOM 1659 C CA . ARG A 1 205 ? -6.302 2.627 -15.009 1.00 97.50 205 ARG A CA 1
ATOM 1660 C C . ARG A 1 205 ? -7.637 2.219 -14.407 1.00 97.50 205 ARG A C 1
ATOM 1662 O O . ARG A 1 205 ? -7.883 2.512 -13.241 1.00 97.50 205 ARG A O 1
ATOM 1669 N N . ASN A 1 206 ? -8.466 1.534 -15.189 1.00 97.75 206 ASN A N 1
ATOM 1670 C CA . ASN A 1 206 ? -9.819 1.165 -14.790 1.00 97.75 206 ASN A CA 1
ATOM 1671 C C . ASN A 1 206 ? -9.782 0.152 -13.643 1.00 97.75 206 ASN A C 1
ATOM 1673 O O . ASN A 1 206 ? -10.375 0.396 -12.594 1.00 97.75 206 ASN A O 1
ATOM 1677 N N . LEU A 1 207 ? -9.009 -0.925 -13.798 1.00 98.38 207 LEU A N 1
ATOM 1678 C CA . LEU A 1 207 ? -8.896 -1.984 -12.793 1.00 98.38 207 LEU A CA 1
ATOM 1679 C C . LEU A 1 207 ? -8.264 -1.474 -11.489 1.00 98.38 207 LEU A C 1
ATOM 1681 O O . LEU A 1 207 ? -8.789 -1.724 -10.401 1.00 98.38 207 LEU A O 1
ATOM 1685 N N . ALA A 1 208 ? -7.188 -0.683 -11.580 1.00 97.88 208 ALA A N 1
ATOM 1686 C CA . ALA A 1 208 ? -6.565 -0.086 -10.402 1.00 97.88 208 ALA A CA 1
ATOM 1687 C C . ALA A 1 208 ? -7.487 0.926 -9.705 1.00 97.88 208 ALA A C 1
ATOM 1689 O O . ALA A 1 208 ? -7.489 1.007 -8.475 1.00 97.88 208 ALA A O 1
ATOM 1690 N N . ALA A 1 209 ? -8.286 1.688 -10.462 1.00 97.50 209 ALA A N 1
ATOM 1691 C CA . ALA A 1 209 ? -9.215 2.661 -9.896 1.00 97.50 209 ALA A CA 1
ATOM 1692 C C . ALA A 1 209 ? -10.372 1.972 -9.170 1.00 97.50 209 ALA A C 1
ATOM 1694 O O . ALA A 1 209 ? -10.735 2.409 -8.079 1.00 97.50 209 ALA A O 1
ATOM 1695 N N . THR A 1 210 ? -10.915 0.888 -9.730 1.00 98.12 210 THR A N 1
ATOM 1696 C CA . THR A 1 210 ? -11.931 0.061 -9.066 1.00 98.12 210 THR A CA 1
ATOM 1697 C C . THR A 1 210 ? -11.393 -0.490 -7.748 1.00 98.12 210 THR A C 1
ATOM 1699 O O . THR A 1 210 ? -11.971 -0.225 -6.697 1.00 98.12 210 THR A O 1
ATOM 1702 N N . TYR A 1 211 ? -10.220 -1.130 -7.759 1.00 97.94 211 TYR A N 1
ATOM 1703 C CA . TYR A 1 211 ? -9.588 -1.639 -6.536 1.00 97.94 211 TYR A CA 1
ATOM 1704 C C . TYR A 1 211 ? -9.324 -0.537 -5.490 1.00 97.94 211 TYR A C 1
ATOM 1706 O O . TYR A 1 211 ? -9.549 -0.726 -4.291 1.00 97.94 211 TYR A O 1
ATOM 1714 N N . ALA A 1 212 ? -8.866 0.644 -5.922 1.00 96.56 212 ALA A N 1
ATOM 1715 C CA . ALA A 1 212 ? -8.633 1.781 -5.031 1.00 96.56 212 ALA A CA 1
ATOM 1716 C C . ALA A 1 212 ? -9.929 2.298 -4.380 1.00 96.56 212 ALA A C 1
ATOM 1718 O O . ALA A 1 212 ? -9.912 2.663 -3.204 1.00 96.56 212 ALA A O 1
ATOM 1719 N N . LYS A 1 213 ? -11.048 2.314 -5.117 1.00 95.94 213 LYS A N 1
ATOM 1720 C CA . LYS A 1 213 ? -12.368 2.683 -4.581 1.00 95.94 213 LYS A CA 1
ATOM 1721 C C . LYS A 1 213 ? -12.853 1.664 -3.551 1.00 95.94 213 LYS A C 1
ATOM 1723 O O . LYS A 1 213 ? -13.180 2.066 -2.439 1.00 95.94 213 LYS A O 1
ATOM 1728 N N . GLU A 1 214 ? -12.812 0.374 -3.881 1.00 97.19 214 GLU A N 1
ATOM 1729 C CA . GLU A 1 214 ? -13.239 -0.709 -2.981 1.00 97.19 214 GLU A CA 1
ATOM 1730 C C . GLU A 1 214 ? -12.446 -0.710 -1.667 1.00 97.19 214 GLU A C 1
ATOM 1732 O O . GLU A 1 214 ? -13.009 -0.716 -0.572 1.00 97.19 214 GLU A O 1
ATOM 1737 N N . THR A 1 215 ? -11.115 -0.610 -1.757 1.00 96.12 215 THR A N 1
ATOM 1738 C CA . THR A 1 215 ? -10.259 -0.563 -0.562 1.00 96.12 215 THR A CA 1
ATOM 1739 C C . THR A 1 215 ? -10.451 0.712 0.260 1.00 96.12 215 THR A C 1
ATOM 1741 O O . THR A 1 215 ? -10.375 0.650 1.486 1.00 96.12 215 THR A O 1
ATOM 1744 N N . LYS A 1 216 ? -10.759 1.856 -0.372 1.00 93.88 216 LYS A N 1
ATOM 1745 C CA . LYS A 1 216 ? -11.121 3.092 0.341 1.00 93.88 216 LYS A CA 1
ATOM 1746 C C . LYS A 1 216 ? -12.432 2.934 1.109 1.0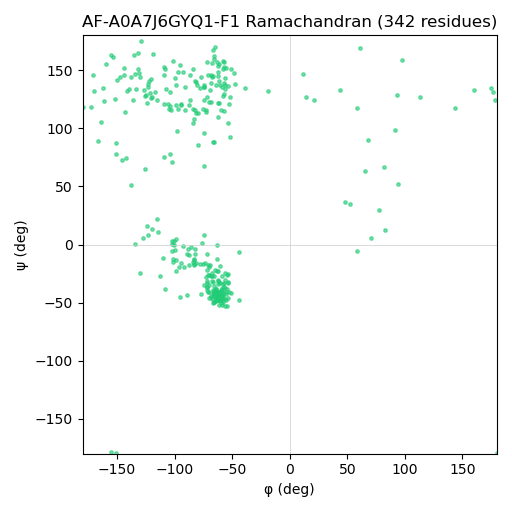0 93.88 216 LYS A C 1
ATOM 1748 O O . LYS A 1 216 ? -12.470 3.324 2.272 1.00 93.88 216 LYS A O 1
ATOM 1753 N N . SER A 1 217 ? -13.464 2.350 0.505 1.00 93.38 217 SER A N 1
ATOM 1754 C CA . SER A 1 217 ? -14.738 2.081 1.183 1.00 93.38 217 SER A CA 1
ATOM 1755 C C . SER A 1 217 ? -14.549 1.155 2.387 1.00 93.38 217 SER A C 1
ATOM 1757 O O . SER A 1 217 ? -14.978 1.491 3.490 1.00 93.38 217 SER A O 1
ATOM 1759 N N . LEU A 1 218 ? -13.820 0.045 2.210 1.00 94.88 218 LEU A N 1
ATOM 1760 C CA . LEU A 1 218 ? -13.483 -0.876 3.300 1.00 94.88 218 LEU A CA 1
ATOM 1761 C C . LEU A 1 218 ? -12.721 -0.171 4.433 1.00 94.88 218 LEU A C 1
ATOM 1763 O O . LEU A 1 218 ? -13.051 -0.340 5.605 1.00 94.88 218 LEU A O 1
ATOM 1767 N N . PHE A 1 219 ? -11.714 0.636 4.087 1.00 93.31 219 PHE A N 1
ATOM 1768 C CA . PHE A 1 219 ? -10.936 1.397 5.062 1.00 93.31 219 PHE A CA 1
ATOM 1769 C C . PHE A 1 219 ? -11.810 2.342 5.886 1.00 93.31 219 PHE A C 1
ATOM 1771 O O . PHE A 1 219 ? -11.655 2.376 7.101 1.00 93.31 219 PHE A O 1
ATOM 1778 N N . LEU A 1 220 ? -12.718 3.094 5.257 1.00 89.44 220 LEU A N 1
ATOM 1779 C CA . LEU A 1 220 ? -13.562 4.057 5.967 1.00 89.44 220 LEU A CA 1
ATOM 1780 C C . LEU A 1 220 ? -14.446 3.370 7.017 1.00 89.44 220 LEU A C 1
ATOM 1782 O O . LEU A 1 220 ? -14.486 3.831 8.154 1.00 89.44 220 LEU A O 1
ATOM 1786 N N . ILE A 1 221 ? -15.057 2.232 6.673 1.00 90.19 221 ILE A N 1
ATOM 1787 C CA . ILE A 1 221 ? -15.909 1.464 7.596 1.00 90.19 221 ILE A CA 1
ATOM 1788 C C . ILE A 1 221 ? -15.078 0.842 8.728 1.00 90.19 221 ILE A C 1
ATOM 1790 O O . ILE A 1 221 ? -15.453 0.915 9.898 1.00 90.19 221 ILE A O 1
ATOM 1794 N N . LEU A 1 222 ? -13.922 0.248 8.406 1.00 92.00 222 LEU A N 1
ATOM 1795 C CA . LEU A 1 222 ? -13.022 -0.300 9.425 1.00 92.00 222 LEU A CA 1
ATOM 1796 C C . LEU A 1 222 ? -12.518 0.788 10.368 1.00 92.00 222 LEU A C 1
ATOM 1798 O O . LEU A 1 222 ? -12.449 0.564 11.573 1.00 92.00 222 LEU A O 1
ATOM 1802 N N . MET A 1 223 ? -12.175 1.960 9.836 1.00 87.44 223 MET A N 1
ATOM 1803 C CA . MET A 1 223 ? -11.763 3.088 10.656 1.00 87.44 223 MET A CA 1
ATOM 1804 C C . MET A 1 223 ? -12.895 3.554 11.555 1.00 87.44 223 MET A C 1
ATOM 1806 O O . MET A 1 223 ? -12.652 3.709 12.740 1.00 87.44 223 MET A O 1
ATOM 1810 N N . GLU A 1 224 ? -14.114 3.718 11.050 1.00 82.50 224 GLU A N 1
ATOM 1811 C CA . GLU A 1 224 ? -15.275 4.054 11.880 1.00 82.50 224 GLU A CA 1
ATOM 1812 C C . GLU A 1 224 ? -15.448 3.067 13.047 1.00 82.50 224 GLU A C 1
ATOM 1814 O O . GLU A 1 224 ? -15.556 3.486 14.197 1.00 82.50 224 GLU A O 1
ATOM 1819 N N . ALA A 1 225 ? -15.352 1.762 12.788 1.00 85.62 225 ALA A N 1
ATOM 1820 C CA . ALA A 1 225 ? -15.433 0.737 13.828 1.00 85.62 225 ALA A CA 1
ATOM 1821 C C . ALA A 1 225 ? -14.264 0.790 14.829 1.00 85.62 225 ALA A C 1
ATOM 1823 O O . ALA A 1 225 ? -14.455 0.687 16.037 1.00 85.62 225 ALA A O 1
ATOM 1824 N N . ILE A 1 226 ? -13.036 0.986 14.351 1.00 84.38 226 ILE A N 1
ATOM 1825 C CA . ILE A 1 226 ? -11.838 1.175 15.186 1.00 84.38 226 ILE A CA 1
ATOM 1826 C C . ILE A 1 226 ? -12.027 2.387 16.107 1.00 84.38 226 ILE A C 1
ATOM 1828 O O . ILE A 1 226 ? -11.760 2.322 17.306 1.00 84.38 226 ILE A O 1
ATOM 1832 N N . VAL A 1 227 ? -12.542 3.483 15.562 1.00 76.69 227 VAL A N 1
ATOM 1833 C CA . VAL A 1 227 ? -12.848 4.725 16.272 1.00 76.69 227 VAL A CA 1
ATOM 1834 C C . VAL A 1 227 ? -13.943 4.524 17.324 1.00 76.69 227 VAL A C 1
ATOM 1836 O O . VAL A 1 227 ? -13.793 5.006 18.450 1.00 76.69 227 VAL A O 1
ATOM 1839 N N . GLU A 1 228 ? -15.014 3.814 16.967 1.00 73.94 228 GLU A N 1
ATOM 1840 C CA . GLU A 1 228 ? -16.141 3.476 17.839 1.00 73.94 228 GLU A CA 1
ATOM 1841 C C . GLU A 1 228 ? -15.690 2.584 18.996 1.00 73.94 228 GLU A C 1
ATOM 1843 O O . GLU A 1 228 ? -15.935 2.917 20.154 1.00 73.94 228 GLU A O 1
ATOM 1848 N N . SER A 1 229 ? -14.942 1.515 18.695 1.00 76.06 229 SER A N 1
ATOM 1849 C CA . SER A 1 229 ? -14.432 0.561 19.691 1.00 76.06 229 SER A CA 1
ATOM 1850 C C . SER A 1 229 ? -13.601 1.220 20.792 1.00 76.06 229 SER A C 1
ATOM 1852 O O . SER A 1 229 ? -13.479 0.684 21.889 1.00 76.06 229 SER A O 1
ATOM 1854 N N . LEU A 1 230 ? -13.025 2.388 20.501 1.00 64.12 230 LEU A N 1
ATOM 1855 C CA . LEU A 1 230 ? -12.133 3.102 21.400 1.00 64.12 230 LEU A CA 1
ATOM 1856 C C . LEU A 1 230 ? -12.752 4.278 22.150 1.00 64.12 230 LEU A C 1
ATOM 1858 O O . LEU A 1 230 ? -12.098 4.793 23.060 1.00 64.12 230 LEU A O 1
ATOM 1862 N N . GLY A 1 231 ? -13.918 4.777 21.739 1.00 53.69 231 GLY A N 1
ATOM 1863 C CA . GLY A 1 231 ? -14.386 6.086 22.196 1.00 53.69 231 GLY A CA 1
ATOM 1864 C C . GLY A 1 231 ? -13.485 7.239 21.713 1.00 53.69 231 GLY A C 1
ATOM 1865 O O . GLY A 1 231 ? -12.894 7.955 22.514 1.00 53.69 231 GLY A O 1
ATOM 1866 N N . ILE A 1 232 ? -13.414 7.430 20.388 1.00 46.66 232 ILE A N 1
ATOM 1867 C CA . ILE A 1 232 ? -12.918 8.624 19.657 1.00 46.66 232 ILE A CA 1
ATOM 1868 C C . ILE A 1 232 ? -11.394 8.938 19.746 1.00 46.66 232 ILE A C 1
ATOM 1870 O O . ILE A 1 232 ? -10.924 9.726 20.562 1.00 46.66 232 ILE A O 1
ATOM 1874 N N . ILE A 1 233 ? -10.681 8.342 18.773 1.00 47.78 233 ILE A N 1
ATOM 1875 C CA . ILE A 1 233 ? -9.561 8.773 17.879 1.00 47.78 233 ILE A CA 1
ATOM 1876 C C . ILE A 1 233 ? -8.380 9.573 18.432 1.00 47.78 233 ILE A C 1
ATOM 1878 O O . ILE A 1 233 ? -8.561 10.629 19.005 1.00 47.78 233 ILE A O 1
ATOM 1882 N N . PHE A 1 234 ? -7.173 9.119 18.055 1.00 55.34 234 PHE A N 1
ATOM 1883 C CA . PHE A 1 234 ? -5.812 9.565 18.407 1.00 55.34 234 PHE A CA 1
ATOM 1884 C C . PHE A 1 234 ? -5.346 9.006 19.741 1.00 55.34 234 PHE A C 1
ATOM 1886 O O . PHE A 1 234 ? -5.133 9.720 20.715 1.00 55.34 234 PHE A O 1
ATOM 1893 N N . SER A 1 235 ? -5.186 7.684 19.722 1.00 57.97 235 SER A N 1
ATOM 1894 C CA . SER A 1 235 ? -4.983 6.732 20.816 1.00 57.97 235 SER A CA 1
ATOM 1895 C C . SER A 1 235 ? -3.995 7.103 21.935 1.00 57.97 235 SER A C 1
ATOM 1897 O O . SER A 1 235 ? -3.876 6.329 22.876 1.00 57.97 235 SER A O 1
ATOM 1899 N N . ASN A 1 236 ? -3.246 8.209 21.853 1.00 66.50 236 ASN A N 1
ATOM 1900 C CA . ASN A 1 236 ? -2.190 8.597 22.793 1.00 66.50 236 ASN A CA 1
ATOM 1901 C C . ASN A 1 236 ? -1.225 7.422 23.081 1.00 66.50 236 ASN A C 1
ATOM 1903 O O . ASN A 1 236 ? -0.760 7.198 24.198 1.00 66.50 236 ASN A O 1
ATOM 1907 N N . GLY A 1 237 ? -0.954 6.605 22.056 1.00 62.34 237 GLY A N 1
ATOM 1908 C CA . GLY A 1 237 ? -0.124 5.405 22.161 1.00 62.34 237 GLY A CA 1
ATOM 1909 C C . GLY A 1 237 ? -0.833 4.146 22.672 1.00 62.34 237 GLY A C 1
ATOM 1910 O O . GLY A 1 237 ? -0.137 3.184 22.984 1.00 62.34 237 GLY A O 1
ATOM 1911 N N . LYS A 1 238 ? -2.174 4.113 22.752 1.00 64.75 238 LYS A N 1
ATOM 1912 C CA . LYS A 1 238 ? -2.934 2.866 22.977 1.00 64.75 238 LYS A CA 1
ATOM 1913 C C . LYS A 1 238 ? -2.831 1.917 21.777 1.00 64.75 238 LYS A C 1
ATOM 1915 O O . LYS A 1 238 ? -2.904 0.710 21.957 1.00 64.75 238 LYS A O 1
ATOM 1920 N N . TYR A 1 239 ? -2.623 2.439 20.565 1.00 68.62 239 TYR A N 1
ATOM 1921 C CA . TYR A 1 239 ? -2.322 1.615 19.390 1.00 68.62 239 TYR A CA 1
ATOM 1922 C C . TYR A 1 239 ? -0.831 1.427 19.195 1.00 68.62 239 TYR A C 1
ATOM 1924 O O . TYR A 1 239 ? -0.055 2.384 19.256 1.00 68.62 239 TYR A O 1
ATOM 1932 N N . LYS A 1 240 ? -0.453 0.184 18.897 1.00 62.16 240 LYS A N 1
ATOM 1933 C CA . LYS A 1 240 ? 0.920 -0.165 18.559 1.00 62.16 240 LYS A CA 1
ATOM 1934 C C . LYS A 1 240 ? 1.108 -0.063 17.052 1.00 62.16 240 LYS A C 1
ATOM 1936 O O . LYS A 1 240 ? 0.528 -0.827 16.292 1.00 62.16 240 LYS A O 1
ATOM 1941 N N . SER A 1 241 ? 1.961 0.861 16.624 1.00 63.34 241 SER A N 1
ATOM 1942 C CA . SER A 1 241 ? 2.579 0.767 15.303 1.00 63.34 241 SER A CA 1
ATOM 1943 C C . SER A 1 241 ? 3.766 -0.182 15.420 1.00 63.34 241 SER A C 1
ATOM 1945 O O . SER A 1 241 ? 4.696 0.093 16.181 1.00 63.34 241 SER A O 1
ATOM 1947 N N . VAL A 1 242 ? 3.714 -1.323 14.732 1.00 65.50 242 VAL A N 1
ATOM 1948 C CA . VAL A 1 242 ? 4.738 -2.370 14.849 1.00 65.50 242 VAL A CA 1
ATOM 1949 C C . VAL A 1 242 ? 5.599 -2.470 13.597 1.00 65.50 242 VAL A C 1
ATOM 1951 O O . VAL A 1 242 ? 5.146 -2.282 12.462 1.00 65.50 242 VAL A O 1
ATOM 1954 N N . LEU A 1 243 ? 6.872 -2.797 13.816 1.00 68.06 243 LEU A N 1
ATOM 1955 C CA . LEU A 1 243 ? 7.812 -3.054 12.740 1.00 68.06 243 LEU A CA 1
ATOM 1956 C C . LEU A 1 243 ? 7.452 -4.377 12.059 1.00 68.06 243 LEU A C 1
ATOM 1958 O O . LEU A 1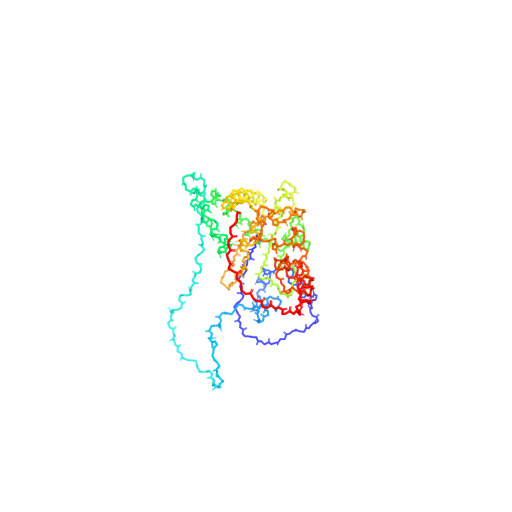 243 ? 7.441 -5.429 12.692 1.00 68.06 243 LEU A O 1
ATOM 1962 N N . HIS A 1 244 ? 7.212 -4.326 10.754 1.00 72.44 244 HIS A N 1
ATOM 1963 C CA . HIS A 1 244 ? 7.031 -5.505 9.919 1.00 72.44 244 HIS A CA 1
ATOM 1964 C C . HIS A 1 244 ? 8.098 -5.516 8.824 1.00 72.44 244 HIS A C 1
ATOM 1966 O O . HIS A 1 244 ? 8.479 -4.475 8.286 1.00 72.44 244 HIS A O 1
ATOM 1972 N N . ARG A 1 245 ? 8.604 -6.709 8.502 1.00 77.56 245 ARG A N 1
ATOM 1973 C CA . ARG A 1 245 ? 9.642 -6.910 7.488 1.00 77.56 245 ARG A CA 1
ATOM 1974 C C . ARG A 1 245 ? 9.138 -7.870 6.426 1.00 77.56 245 ARG A C 1
ATOM 1976 O O . ARG A 1 245 ? 8.503 -8.876 6.723 1.00 77.56 245 ARG A O 1
ATOM 1983 N N . VAL A 1 246 ? 9.473 -7.567 5.181 1.00 78.81 246 VAL A N 1
ATOM 1984 C CA . VAL A 1 246 ? 9.175 -8.425 4.041 1.00 78.81 246 VAL A CA 1
ATOM 1985 C C . VAL A 1 246 ? 10.419 -9.237 3.700 1.00 78.81 246 VAL A C 1
ATOM 1987 O O . VAL A 1 246 ? 11.458 -8.669 3.375 1.00 78.81 246 VAL A O 1
ATOM 1990 N N . LEU A 1 247 ? 10.309 -10.564 3.760 1.00 78.75 247 LEU A N 1
ATOM 1991 C CA . LEU A 1 247 ? 11.379 -11.466 3.336 1.00 78.75 247 LEU A CA 1
ATOM 1992 C C . LEU A 1 247 ? 11.292 -11.744 1.830 1.00 78.75 247 LEU A C 1
ATOM 1994 O O . LEU A 1 247 ? 10.197 -11.825 1.246 1.00 78.75 247 LEU A O 1
ATOM 1998 N N . VAL A 1 248 ? 12.466 -11.896 1.223 1.00 80.12 248 VAL A N 1
ATOM 1999 C CA . VAL A 1 248 ? 12.656 -12.393 -0.143 1.00 80.12 248 VAL A CA 1
ATOM 2000 C C . VAL A 1 248 ? 13.086 -13.855 -0.092 1.00 80.12 248 VAL A C 1
ATOM 2002 O O . VAL A 1 248 ? 13.567 -14.334 0.932 1.00 80.12 248 VAL A O 1
ATOM 2005 N N . ASN A 1 249 ? 12.865 -14.581 -1.181 1.00 79.69 249 ASN A N 1
ATOM 2006 C CA . ASN A 1 249 ? 13.223 -15.993 -1.296 1.00 79.69 249 ASN A CA 1
ATOM 2007 C C . ASN A 1 249 ? 13.894 -16.231 -2.655 1.00 79.69 249 ASN A C 1
ATOM 2009 O O . ASN A 1 249 ? 13.776 -15.389 -3.536 1.00 79.69 249 ASN A O 1
ATOM 2013 N N . SER A 1 250 ? 14.590 -17.352 -2.833 1.00 77.75 250 SER A N 1
ATOM 2014 C CA . SER A 1 250 ? 15.257 -17.715 -4.095 1.00 77.75 250 SER A CA 1
ATOM 2015 C C . SER A 1 250 ? 14.404 -18.576 -5.033 1.00 77.75 250 SER A C 1
ATOM 2017 O O . SER A 1 250 ? 14.857 -18.937 -6.113 1.00 77.75 250 SER A O 1
ATOM 2019 N N . MET A 1 251 ? 13.177 -18.928 -4.634 1.00 75.56 251 MET A N 1
ATOM 2020 C CA . MET A 1 251 ? 12.338 -19.891 -5.355 1.00 75.56 251 MET A CA 1
ATOM 2021 C C . MET A 1 251 ? 11.361 -19.225 -6.321 1.00 75.56 251 MET A C 1
ATOM 2023 O O . MET A 1 251 ? 11.192 -19.694 -7.440 1.00 75.56 251 MET A O 1
ATOM 2027 N N . ARG A 1 252 ? 10.683 -18.158 -5.888 1.00 78.75 252 ARG A N 1
ATOM 2028 C CA . ARG A 1 252 ? 9.654 -17.480 -6.681 1.00 78.75 252 ARG A CA 1
ATOM 2029 C C . ARG A 1 252 ? 9.602 -15.984 -6.415 1.00 78.75 252 ARG A C 1
ATOM 2031 O O . ARG A 1 252 ? 9.727 -15.535 -5.269 1.00 78.75 252 ARG A O 1
ATOM 2038 N N . GLY A 1 253 ? 9.327 -15.234 -7.479 1.00 82.44 253 GLY A N 1
ATOM 2039 C CA . GLY A 1 253 ? 8.866 -13.857 -7.365 1.00 82.44 253 GLY A CA 1
ATOM 2040 C C . GLY A 1 253 ? 7.511 -13.778 -6.651 1.00 82.44 253 GLY A C 1
ATOM 2041 O O . GLY A 1 253 ? 6.757 -14.749 -6.586 1.00 82.44 253 GLY A O 1
ATOM 2042 N N . ARG A 1 254 ? 7.203 -12.617 -6.077 1.00 89.44 254 ARG A N 1
ATOM 2043 C CA . ARG A 1 254 ? 5.935 -12.325 -5.398 1.00 89.44 254 ARG A CA 1
ATOM 2044 C C . ARG A 1 254 ? 5.520 -10.904 -5.715 1.00 89.44 254 ARG A C 1
ATOM 2046 O O . ARG A 1 254 ? 6.311 -10.000 -5.494 1.00 89.44 254 ARG A O 1
ATOM 2053 N N . ILE A 1 255 ? 4.271 -10.689 -6.097 1.00 89.81 255 ILE A N 1
ATOM 2054 C CA . ILE A 1 255 ? 3.687 -9.348 -6.189 1.00 89.81 255 ILE A CA 1
ATOM 2055 C C . ILE A 1 255 ? 2.840 -9.077 -4.950 1.00 89.81 255 ILE A C 1
ATOM 2057 O O . ILE A 1 255 ? 2.196 -9.978 -4.417 1.00 89.81 255 ILE A O 1
ATOM 2061 N N . SER A 1 256 ? 2.865 -7.835 -4.472 1.00 93.69 256 SER A N 1
ATOM 2062 C CA . SER A 1 256 ? 1.916 -7.339 -3.481 1.00 93.69 256 SER A CA 1
ATOM 2063 C C . SER A 1 256 ? 1.312 -6.003 -3.901 1.00 93.69 256 SER A C 1
ATOM 2065 O O . SER A 1 256 ? 1.958 -5.162 -4.536 1.00 93.69 256 SER A O 1
ATOM 2067 N N . VAL A 1 257 ? 0.062 -5.783 -3.505 1.00 95.56 257 VAL A N 1
ATOM 2068 C CA . VAL A 1 257 ? -0.642 -4.510 -3.653 1.00 95.56 257 VAL A CA 1
ATOM 2069 C C . VAL A 1 257 ? -1.028 -4.048 -2.255 1.00 95.56 257 VAL A C 1
ATOM 2071 O O . VAL A 1 257 ? -1.604 -4.805 -1.486 1.00 95.56 257 VAL A O 1
ATOM 2074 N N . ALA A 1 258 ? -0.647 -2.822 -1.910 1.00 93.62 258 ALA A N 1
ATOM 2075 C CA . ALA A 1 258 ? -0.952 -2.216 -0.623 1.00 93.62 258 ALA A CA 1
ATOM 2076 C C . ALA A 1 258 ? -1.639 -0.875 -0.877 1.00 93.62 258 ALA A C 1
ATOM 2078 O O . ALA A 1 258 ? -1.099 -0.054 -1.627 1.00 93.62 258 ALA A O 1
ATOM 2079 N N . SER A 1 259 ? -2.797 -0.679 -0.249 1.00 92.75 259 SER A N 1
ATOM 2080 C CA . SER A 1 259 ? -3.491 0.606 -0.183 1.00 92.75 259 SER A CA 1
ATOM 2081 C C . SER A 1 259 ? -3.084 1.293 1.116 1.00 92.75 259 SER A C 1
ATOM 2083 O O . SER A 1 259 ? -3.250 0.737 2.199 1.00 92.75 259 SER A O 1
ATOM 2085 N N . LEU A 1 260 ? -2.480 2.475 1.004 1.00 88.81 260 LEU A N 1
ATOM 2086 C CA . LEU A 1 260 ? -2.080 3.283 2.152 1.00 88.81 260 LEU A CA 1
ATOM 2087 C C . LEU A 1 260 ? -3.085 4.417 2.300 1.00 88.81 260 LEU A C 1
ATOM 2089 O O . LEU A 1 260 ? -3.191 5.267 1.417 1.00 88.81 260 LEU A O 1
ATOM 2093 N N . HIS A 1 261 ? -3.809 4.414 3.411 1.00 85.12 261 HIS A N 1
ATOM 2094 C CA . HIS A 1 261 ? -4.779 5.446 3.733 1.00 85.12 261 HIS A CA 1
ATOM 2095 C C . HIS A 1 261 ? -4.180 6.362 4.796 1.00 85.12 261 HIS A C 1
ATOM 2097 O O . HIS A 1 261 ? -3.811 5.916 5.882 1.00 85.12 261 HIS A O 1
ATOM 2103 N N . SER A 1 262 ? -4.038 7.637 4.454 1.00 73.44 262 SER A N 1
ATOM 2104 C CA . SER A 1 262 ? -3.505 8.675 5.331 1.00 73.44 262 SER A CA 1
ATOM 2105 C C . SER A 1 262 ? -4.412 9.897 5.300 1.00 73.44 262 SER A C 1
ATOM 2107 O O . SER A 1 262 ? -5.230 10.053 4.391 1.00 73.44 262 SER A O 1
ATOM 2109 N N . LEU A 1 263 ? -4.225 10.776 6.279 1.00 70.75 263 LEU A N 1
ATOM 2110 C CA . LEU A 1 263 ? -4.762 12.131 6.234 1.00 70.75 263 LEU A CA 1
ATOM 2111 C C . LEU A 1 263 ? -4.076 12.939 5.120 1.00 70.75 263 LEU A C 1
ATOM 2113 O O . LEU A 1 263 ? -3.071 12.489 4.545 1.00 70.75 263 LEU A O 1
ATOM 2117 N N . SER A 1 264 ? -4.636 14.106 4.789 1.00 67.56 264 SER A N 1
ATOM 2118 C CA . SER A 1 264 ? -4.013 15.019 3.832 1.00 67.56 264 SER A CA 1
ATOM 2119 C C . SER A 1 264 ? -2.615 15.415 4.303 1.00 67.56 264 SER A C 1
ATOM 2121 O O . SER A 1 264 ? -2.297 15.374 5.491 1.00 67.56 264 SER A O 1
ATOM 2123 N N . PHE A 1 265 ? -1.769 15.843 3.365 1.00 61.62 265 PHE A N 1
ATOM 2124 C CA . PHE A 1 265 ? -0.408 16.292 3.672 1.00 61.62 265 PHE A CA 1
ATOM 2125 C C . PHE A 1 265 ? -0.360 17.425 4.702 1.00 61.62 265 PHE A C 1
ATOM 2127 O O . PHE A 1 265 ? 0.621 17.508 5.436 1.00 61.62 265 PHE A O 1
ATOM 2134 N N . MET A 1 266 ? -1.402 18.259 4.726 1.00 64.06 266 MET A N 1
ATOM 2135 C CA . MET A 1 266 ? -1.502 19.458 5.562 1.00 64.06 266 MET A CA 1
ATOM 2136 C C . MET A 1 266 ? -2.381 19.258 6.799 1.00 64.06 266 MET A C 1
ATOM 2138 O O . MET A 1 266 ? -2.482 20.163 7.624 1.00 64.06 266 MET A O 1
ATOM 2142 N N . ASP A 1 267 ? -3.032 18.101 6.933 1.00 75.62 267 ASP A N 1
ATOM 2143 C CA . ASP A 1 267 ? -3.898 17.855 8.078 1.00 75.62 267 ASP A CA 1
ATOM 2144 C C . ASP A 1 267 ? -3.028 17.567 9.300 1.00 75.62 267 ASP A C 1
ATOM 2146 O O . ASP A 1 267 ? -2.288 16.577 9.352 1.00 75.62 267 ASP A O 1
ATOM 2150 N N . MET A 1 268 ? -3.137 18.440 10.296 1.00 78.38 268 MET A N 1
ATOM 2151 C CA . MET A 1 268 ? -2.472 18.258 11.576 1.00 78.38 268 MET A CA 1
ATOM 2152 C C . MET A 1 268 ? -3.095 17.091 12.341 1.00 78.38 268 MET A C 1
ATOM 2154 O O . MET A 1 268 ? -4.310 16.984 12.503 1.00 78.38 268 MET A O 1
ATOM 2158 N N . VAL A 1 269 ? -2.228 16.235 12.862 1.00 78.56 269 VAL A N 1
ATOM 2159 C CA . VAL A 1 269 ? -2.545 15.090 13.709 1.00 78.56 269 VAL A CA 1
ATOM 2160 C C . VAL A 1 269 ? -2.067 15.396 15.119 1.00 78.56 269 VAL A C 1
ATOM 2162 O O . VAL A 1 269 ? -0.877 15.611 15.350 1.00 78.56 269 VAL A O 1
ATOM 2165 N N . SER A 1 270 ? -2.985 15.379 16.078 1.00 77.44 270 SER A N 1
ATOM 2166 C CA . SER A 1 270 ? -2.698 15.616 17.492 1.00 77.44 270 SER A CA 1
ATOM 2167 C C . SER A 1 270 ? -3.352 14.539 18.360 1.00 77.44 270 SER A C 1
ATOM 2169 O O . SER A 1 270 ? -4.372 13.968 17.969 1.00 77.44 270 SER A O 1
ATOM 2171 N N . PRO A 1 271 ? -2.784 14.202 19.534 1.00 75.94 271 PRO A N 1
ATOM 2172 C CA . PRO A 1 271 ? -3.497 13.394 20.517 1.00 75.94 271 PRO A CA 1
ATOM 2173 C C . PRO A 1 271 ? -4.834 14.044 20.886 1.00 75.94 271 PRO A C 1
ATOM 2175 O O . PRO A 1 271 ? -4.902 15.252 21.108 1.00 75.94 271 PRO A O 1
ATOM 2178 N N . SER A 1 272 ? -5.883 13.227 20.975 1.00 73.81 272 SER A N 1
ATOM 2179 C CA . SER A 1 272 ? -7.246 13.687 21.242 1.00 73.81 272 SER A CA 1
ATOM 2180 C C . SER A 1 272 ? -7.303 14.443 22.560 1.00 73.81 272 SER A C 1
ATOM 2182 O O . SER A 1 272 ? -6.931 13.853 23.579 1.00 73.81 272 SER A O 1
ATOM 2184 N N . PRO A 1 273 ? -7.849 15.668 22.605 1.00 77.31 273 PRO A N 1
ATOM 2185 C CA . PRO A 1 273 ? -8.096 16.353 23.870 1.00 77.31 273 PRO A CA 1
ATOM 2186 C C . PRO A 1 273 ? -8.921 15.506 24.850 1.00 77.31 273 PRO A C 1
ATOM 2188 O O . PRO A 1 273 ? -8.671 15.539 26.046 1.00 77.31 273 PRO A O 1
ATOM 2191 N N . LYS A 1 274 ? -9.836 14.661 24.346 1.00 73.31 274 LYS A N 1
ATOM 2192 C CA . LYS A 1 274 ? -10.670 13.758 25.163 1.00 73.31 274 LYS A CA 1
ATOM 2193 C C . LYS A 1 274 ? -9.902 12.597 25.815 1.00 73.31 274 LYS A C 1
ATOM 2195 O O . LYS A 1 274 ? -10.406 11.994 26.755 1.00 73.31 274 LYS A O 1
ATOM 2200 N N . LEU A 1 275 ? -8.714 12.256 25.310 1.00 68.88 275 LEU A N 1
ATOM 2201 C CA . LEU A 1 275 ? -7.849 11.199 25.856 1.00 68.88 275 LEU A CA 1
ATOM 2202 C C . LEU A 1 275 ? -6.706 11.759 26.707 1.00 68.88 275 LEU A C 1
ATOM 2204 O O . LEU A 1 275 ? -5.899 10.979 27.211 1.00 68.88 275 LEU A O 1
ATOM 2208 N N . ILE A 1 276 ? -6.625 13.084 26.838 1.00 79.00 276 ILE A N 1
ATOM 2209 C CA . ILE A 1 276 ? -5.652 13.758 27.684 1.00 79.00 276 ILE A CA 1
ATOM 2210 C C . ILE A 1 276 ? -6.335 14.080 29.009 1.00 79.00 276 ILE A C 1
ATOM 2212 O O . ILE A 1 276 ? -7.295 14.841 29.056 1.00 79.00 276 ILE A O 1
ATOM 2216 N N . ASN A 1 277 ? -5.839 13.490 30.087 1.00 80.94 277 ASN A N 1
ATOM 2217 C CA . ASN A 1 277 ? -6.252 13.795 31.455 1.00 80.94 277 ASN A CA 1
ATOM 2218 C C . ASN A 1 277 ? -5.076 13.536 32.410 1.00 80.94 277 ASN A C 1
ATOM 2220 O O . ASN A 1 277 ? -4.003 13.128 31.967 1.00 80.94 277 ASN A O 1
ATOM 2224 N N . GLU A 1 278 ? -5.270 13.746 33.710 1.00 79.56 278 GLU A N 1
ATOM 2225 C CA . GLU A 1 278 ? -4.218 13.557 34.720 1.00 79.56 278 GLU A CA 1
ATOM 2226 C C . GLU A 1 278 ? -3.626 12.137 34.711 1.00 79.56 278 GLU A C 1
ATOM 2228 O O . GLU A 1 278 ? -2.417 11.960 34.831 1.00 79.56 278 GLU A O 1
ATOM 2233 N N . THR A 1 279 ? -4.458 11.119 34.470 1.00 78.88 279 THR A N 1
ATOM 2234 C CA . THR A 1 279 ? -4.029 9.708 34.399 1.00 78.88 279 THR A CA 1
ATOM 2235 C C . THR A 1 279 ? -3.472 9.299 33.027 1.00 78.88 279 THR A C 1
ATOM 2237 O O . THR A 1 279 ? -2.856 8.242 32.887 1.00 78.88 279 THR A O 1
ATOM 2240 N N . SER A 1 280 ? -3.665 10.123 31.993 1.00 77.50 280 SER A N 1
ATOM 2241 C CA . SER A 1 280 ? -3.181 9.896 30.629 1.00 77.50 280 SER A CA 1
ATOM 2242 C C . SER A 1 280 ? -2.730 11.219 29.995 1.00 77.50 280 SER A C 1
ATOM 2244 O O . SER A 1 280 ? -3.434 11.775 29.153 1.00 77.50 280 SER A O 1
ATOM 2246 N N . PRO A 1 281 ? -1.563 11.765 30.386 1.00 83.94 281 PRO A N 1
ATOM 2247 C CA . PRO A 1 281 ? -1.091 13.050 29.873 1.00 83.94 281 PRO A CA 1
ATOM 2248 C C . PRO A 1 281 ? -0.778 12.978 28.374 1.00 83.94 281 PRO A C 1
ATOM 2250 O O . PRO A 1 281 ? -0.571 11.899 27.817 1.00 83.94 281 PRO A O 1
ATOM 2253 N N . LYS A 1 282 ? -0.698 14.126 27.693 1.00 83.69 282 LYS A N 1
ATOM 2254 C CA . LYS A 1 282 ? -0.327 14.198 26.268 1.00 83.69 282 LYS A CA 1
ATOM 2255 C C . LYS A 1 282 ? 1.075 13.608 26.054 1.00 83.69 282 LYS A C 1
ATOM 2257 O O . LYS A 1 282 ? 2.055 14.158 26.543 1.00 83.69 282 LYS A O 1
ATOM 2262 N N . ARG A 1 283 ? 1.193 12.500 25.308 1.00 79.31 283 ARG A N 1
ATOM 2263 C CA . ARG A 1 283 ? 2.479 11.786 25.125 1.00 79.31 283 ARG A CA 1
ATOM 2264 C C . ARG A 1 283 ? 3.232 12.163 23.858 1.00 79.31 283 ARG A C 1
ATOM 2266 O O . ARG A 1 283 ? 4.430 11.905 23.775 1.00 79.31 283 ARG A O 1
ATOM 2273 N N . TYR A 1 284 ? 2.551 12.740 22.872 1.00 80.25 284 TYR A N 1
ATOM 2274 C CA . TYR A 1 284 ? 3.125 13.047 21.564 1.00 80.25 284 TYR A CA 1
ATOM 2275 C C . TYR A 1 284 ? 2.844 14.496 21.164 1.00 80.25 284 TYR A C 1
ATOM 2277 O O . TYR A 1 284 ? 1.779 15.038 21.463 1.00 80.25 284 TYR A O 1
ATOM 2285 N N . LYS A 1 285 ? 3.813 15.114 20.489 1.00 83.25 285 LYS A N 1
ATOM 2286 C CA . LYS A 1 285 ? 3.674 16.411 19.821 1.00 83.25 285 LYS A CA 1
ATOM 2287 C C . LYS A 1 285 ? 2.718 16.284 18.637 1.00 83.25 285 LYS A C 1
ATOM 2289 O O . LYS A 1 285 ? 2.590 15.205 18.056 1.00 83.25 285 LYS A O 1
ATOM 2294 N N . ASP A 1 286 ? 2.119 17.403 18.260 1.00 83.62 286 ASP A N 1
ATOM 2295 C CA . ASP A 1 286 ? 1.317 17.485 17.043 1.00 83.62 286 ASP A CA 1
ATOM 2296 C C . ASP A 1 286 ? 2.242 17.312 15.827 1.00 83.62 286 ASP A C 1
ATOM 2298 O O . ASP A 1 286 ? 3.419 17.690 15.857 1.00 83.62 286 ASP A O 1
ATOM 2302 N N . THR A 1 287 ? 1.754 16.665 14.775 1.00 77.88 287 THR A N 1
ATOM 2303 C CA . THR A 1 287 ? 2.545 16.368 13.577 1.00 77.88 287 THR A CA 1
ATOM 2304 C C . THR A 1 287 ? 1.637 16.192 12.370 1.00 77.88 287 THR A C 1
ATOM 2306 O O . THR A 1 287 ? 0.452 15.953 12.530 1.00 77.88 287 THR A O 1
ATOM 2309 N N . ASP A 1 288 ? 2.177 16.256 11.163 1.00 77.62 288 ASP A N 1
ATOM 2310 C CA . ASP A 1 288 ? 1.432 16.023 9.928 1.00 77.62 288 ASP A CA 1
ATOM 2311 C C . ASP A 1 288 ? 2.160 15.000 9.038 1.00 77.62 288 ASP A C 1
ATOM 2313 O O . ASP A 1 288 ? 3.262 14.512 9.339 1.00 77.62 288 ASP A O 1
ATOM 2317 N N . PHE A 1 289 ? 1.529 14.634 7.922 1.00 73.62 289 PHE A N 1
ATOM 2318 C CA . PHE A 1 289 ? 2.134 13.699 6.979 1.00 73.62 289 PHE A CA 1
ATOM 2319 C C . PHE A 1 289 ? 3.336 14.314 6.239 1.00 73.62 289 PHE A C 1
ATOM 2321 O O . PHE A 1 289 ? 4.252 13.578 5.865 1.00 73.62 289 PHE A O 1
ATOM 2328 N N . SER A 1 290 ? 3.394 15.643 6.075 1.00 77.75 290 SER A N 1
ATOM 2329 C CA . SER A 1 290 ? 4.567 16.323 5.504 1.00 77.75 290 SER A CA 1
ATOM 2330 C C . SER A 1 290 ? 5.815 16.119 6.367 1.00 77.75 290 SER A C 1
ATOM 2332 O O . SER A 1 290 ? 6.843 15.668 5.868 1.00 77.75 290 SER A O 1
ATOM 2334 N N . SER A 1 291 ? 5.697 16.322 7.676 1.00 79.06 291 SER A N 1
ATOM 2335 C CA . SER A 1 291 ? 6.730 16.117 8.692 1.00 79.06 291 SER A CA 1
ATOM 2336 C C . SER A 1 291 ? 7.223 14.674 8.700 1.00 79.06 291 SER A C 1
ATOM 2338 O O . SER A 1 291 ? 8.424 14.416 8.800 1.00 79.06 291 SER A O 1
ATOM 2340 N N . PHE A 1 292 ? 6.309 13.706 8.564 1.00 76.56 292 PHE A N 1
ATOM 2341 C CA . PHE A 1 292 ? 6.681 12.301 8.410 1.00 76.56 292 PHE A CA 1
ATOM 2342 C C . PHE A 1 292 ? 7.486 12.069 7.128 1.00 76.56 292 PHE A C 1
ATOM 2344 O O . PHE A 1 292 ? 8.522 11.403 7.162 1.00 76.56 292 PHE A O 1
ATOM 2351 N N . MET A 1 293 ? 7.041 12.637 6.005 1.00 74.81 293 MET A N 1
ATOM 2352 C CA . MET A 1 293 ? 7.713 12.519 4.712 1.00 74.81 293 MET A CA 1
ATOM 2353 C C . MET A 1 293 ? 9.097 13.177 4.713 1.00 74.81 293 MET A C 1
ATOM 2355 O O . MET A 1 293 ? 10.044 12.600 4.178 1.00 74.81 293 MET A O 1
ATOM 2359 N N . GLU A 1 294 ? 9.247 14.337 5.341 1.00 80.75 294 GLU A N 1
ATOM 2360 C CA . GLU A 1 294 ? 10.533 15.005 5.554 1.00 80.75 294 GLU A CA 1
ATOM 2361 C C . GLU A 1 294 ? 11.449 14.163 6.431 1.00 80.75 294 GLU A C 1
ATOM 2363 O O . GLU A 1 294 ? 12.586 13.887 6.042 1.00 80.75 294 GLU A O 1
ATOM 2368 N N . TYR A 1 295 ? 10.928 13.660 7.554 1.00 78.56 295 TYR A N 1
ATOM 2369 C CA . TYR A 1 295 ? 11.668 12.777 8.441 1.00 78.56 295 TYR A CA 1
ATOM 2370 C C . TYR A 1 295 ? 12.172 11.547 7.688 1.00 78.56 295 TYR A C 1
ATOM 2372 O O . TYR A 1 295 ? 13.369 11.281 7.699 1.00 78.56 295 TYR A O 1
ATOM 2380 N N . ILE A 1 296 ? 11.325 10.793 6.978 1.00 73.19 296 ILE A N 1
ATOM 2381 C CA . ILE A 1 296 ? 11.790 9.597 6.252 1.00 73.19 296 ILE A CA 1
ATOM 2382 C C . ILE A 1 296 ? 12.751 9.948 5.109 1.00 73.19 296 ILE A C 1
ATOM 2384 O O . ILE A 1 296 ? 13.629 9.146 4.805 1.00 73.19 296 ILE A O 1
ATOM 2388 N N . SER A 1 297 ? 12.639 11.152 4.542 1.00 70.62 297 SER A N 1
ATOM 2389 C CA . SER A 1 297 ? 13.504 11.657 3.472 1.00 70.62 297 SER A CA 1
ATOM 2390 C C . SER A 1 297 ? 14.827 12.253 3.960 1.00 70.62 297 SER A C 1
ATOM 2392 O O . SER A 1 297 ? 15.690 12.528 3.118 1.00 70.62 297 SER A O 1
ATOM 2394 N N . SER A 1 298 ? 15.000 12.508 5.259 1.00 72.31 298 SER A N 1
ATOM 2395 C CA . SER A 1 298 ? 16.227 13.100 5.795 1.00 72.31 298 SER A CA 1
ATOM 2396 C C . SER A 1 298 ? 17.392 12.103 5.752 1.00 72.31 298 SER A C 1
ATOM 2398 O O . SER A 1 298 ? 17.206 10.891 5.894 1.00 72.31 298 SER A O 1
ATOM 2400 N N . ARG A 1 299 ? 18.606 12.624 5.522 1.00 55.94 299 ARG A N 1
ATOM 2401 C CA . ARG A 1 299 ? 19.861 11.846 5.505 1.00 55.94 299 ARG A CA 1
ATOM 2402 C C . ARG A 1 299 ? 20.511 11.725 6.886 1.00 55.94 299 ARG A C 1
ATOM 2404 O O . ARG A 1 299 ? 21.530 11.053 7.026 1.00 55.94 299 ARG A O 1
ATOM 2411 N N . GLU A 1 300 ? 19.936 12.376 7.889 1.00 64.44 300 GLU A N 1
ATOM 2412 C CA . GLU A 1 300 ? 20.467 12.372 9.245 1.00 64.44 300 GLU A CA 1
ATOM 2413 C C . GLU A 1 300 ? 20.330 10.980 9.880 1.00 64.44 300 GLU A C 1
ATOM 2415 O O . GLU A 1 300 ? 19.294 10.323 9.716 1.00 64.44 300 GLU A O 1
ATOM 2420 N N . PRO A 1 301 ? 21.348 10.506 10.621 1.00 58.28 301 PRO A N 1
ATOM 2421 C CA . PRO A 1 301 ? 21.243 9.279 11.397 1.00 58.28 301 PRO A CA 1
ATOM 2422 C C . PRO A 1 301 ? 20.079 9.363 12.392 1.00 58.28 301 PRO A C 1
ATOM 2424 O O . PRO A 1 301 ? 20.081 10.158 13.333 1.00 58.28 301 PRO A O 1
ATOM 2427 N N . LYS A 1 302 ? 19.070 8.514 12.203 1.00 66.38 302 LYS A N 1
ATOM 2428 C CA . LYS A 1 302 ? 17.883 8.476 13.061 1.00 66.38 302 LYS A CA 1
ATOM 2429 C C . LYS A 1 302 ? 18.162 7.614 14.285 1.00 66.38 302 LYS A C 1
ATOM 2431 O O . LYS A 1 302 ? 18.138 6.393 14.200 1.00 66.38 302 LYS A O 1
ATOM 2436 N N . LYS A 1 303 ? 18.377 8.249 15.441 1.00 61.09 303 LYS A N 1
ATOM 2437 C CA . LYS A 1 303 ? 18.538 7.550 16.736 1.00 61.09 303 LYS A CA 1
ATOM 2438 C C . LYS A 1 303 ? 17.232 6.945 17.274 1.00 61.09 303 LYS A C 1
ATOM 2440 O O . LYS A 1 303 ? 17.258 6.067 18.125 1.00 61.09 303 LYS A O 1
ATOM 2445 N N . LYS A 1 304 ? 16.089 7.455 16.816 1.00 64.38 304 LYS A N 1
ATOM 2446 C CA . LYS A 1 304 ? 14.732 7.121 17.270 1.00 64.38 304 LYS A CA 1
ATOM 2447 C C . LYS A 1 304 ? 13.833 7.012 16.044 1.00 64.38 304 LYS A C 1
ATOM 2449 O O . LYS A 1 304 ? 14.035 7.796 15.119 1.00 64.38 304 LYS A O 1
ATOM 2454 N N . ASN A 1 305 ? 12.857 6.097 16.031 1.00 72.38 305 ASN A N 1
ATOM 2455 C CA . ASN A 1 305 ? 11.845 6.038 14.964 1.00 72.38 305 ASN A CA 1
ATOM 2456 C C . ASN A 1 305 ? 10.953 7.301 14.975 1.00 72.38 305 ASN A C 1
ATOM 2458 O O . ASN A 1 305 ? 11.022 8.103 15.908 1.00 72.38 305 ASN A O 1
ATOM 2462 N N . PHE A 1 306 ? 10.121 7.500 13.947 1.00 76.69 306 PHE A N 1
ATOM 2463 C CA . PHE A 1 306 ? 9.334 8.733 13.829 1.00 76.69 306 PHE A CA 1
ATOM 2464 C C . PHE A 1 306 ? 8.451 9.007 15.056 1.00 76.69 306 PHE A C 1
ATOM 2466 O O . PHE A 1 306 ? 8.494 10.114 15.586 1.00 76.69 306 PHE A O 1
ATOM 2473 N N . LEU A 1 307 ? 7.715 8.007 15.554 1.00 71.25 307 LEU A N 1
ATOM 2474 C CA . LEU A 1 307 ? 6.853 8.169 16.732 1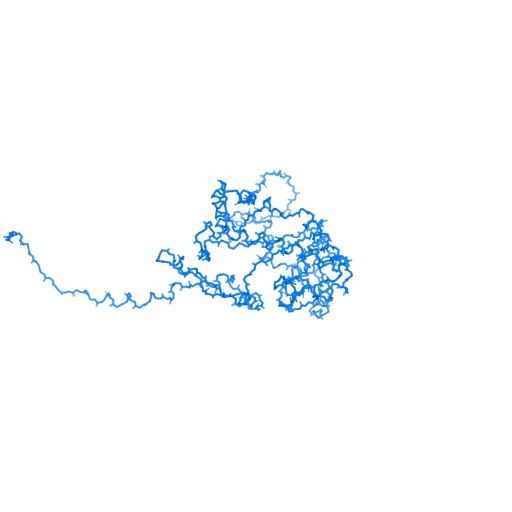.00 71.25 307 LEU A CA 1
ATOM 2475 C C . LEU A 1 307 ? 7.663 8.517 17.984 1.00 71.25 307 LEU A C 1
ATOM 2477 O O . LEU A 1 307 ? 7.298 9.427 18.722 1.00 71.25 307 LEU A O 1
ATOM 2481 N N . GLU A 1 308 ? 8.802 7.855 18.187 1.00 74.94 308 GLU A N 1
ATOM 2482 C CA . GLU A 1 308 ? 9.732 8.167 19.277 1.00 74.94 308 GLU A CA 1
ATOM 2483 C C . GLU A 1 308 ? 10.300 9.591 19.165 1.00 74.94 308 GLU A C 1
ATOM 2485 O O . GLU A 1 308 ? 10.500 10.258 20.176 1.00 74.94 308 GLU A O 1
ATOM 2490 N N . SER A 1 309 ? 10.510 10.097 17.945 1.00 77.56 309 SER A N 1
ATOM 2491 C CA . SER A 1 309 ? 10.945 11.483 17.711 1.00 77.56 309 SER A CA 1
ATOM 2492 C C . SER A 1 309 ? 9.874 12.528 18.044 1.00 77.56 309 SER A C 1
ATOM 2494 O O . SER A 1 309 ? 10.183 13.715 18.153 1.00 77.56 309 SER A O 1
ATOM 2496 N N . ARG A 1 310 ? 8.605 12.110 18.139 1.00 79.06 310 ARG A N 1
ATOM 2497 C CA . ARG A 1 310 ? 7.467 12.972 18.474 1.00 79.06 310 ARG A CA 1
ATOM 2498 C C . ARG A 1 310 ? 7.061 12.866 19.942 1.00 79.06 310 ARG A C 1
ATOM 2500 O O . ARG A 1 310 ? 6.180 13.617 20.347 1.00 79.06 310 ARG A O 1
ATOM 2507 N N . LYS A 1 311 ? 7.661 11.978 20.744 1.00 80.62 311 LYS A N 1
ATOM 2508 C CA . LYS A 1 311 ? 7.345 11.895 22.176 1.00 80.62 311 LYS A CA 1
ATOM 2509 C C . LYS A 1 311 ? 7.676 13.207 22.891 1.00 80.62 311 LYS A C 1
ATOM 2511 O O . LYS A 1 311 ? 8.669 13.864 22.578 1.00 80.62 311 LYS A O 1
ATOM 2516 N N . ILE A 1 312 ? 6.815 13.589 23.827 1.00 81.62 312 ILE A N 1
ATOM 2517 C CA . ILE A 1 312 ? 7.048 14.714 24.732 1.00 81.62 312 ILE A CA 1
ATOM 2518 C C . ILE A 1 312 ? 7.808 14.165 25.938 1.00 81.62 312 ILE A C 1
ATOM 2520 O O . ILE A 1 312 ? 7.315 13.271 26.625 1.00 81.62 312 ILE A O 1
ATOM 2524 N N . ASP A 1 313 ? 9.007 14.689 26.188 1.00 71.62 313 ASP A N 1
ATOM 2525 C CA . ASP A 1 313 ? 9.752 14.385 27.407 1.00 71.62 313 ASP A CA 1
ATOM 2526 C C . ASP A 1 313 ? 9.101 15.138 28.574 1.00 71.62 313 ASP A C 1
ATOM 2528 O O . ASP A 1 313 ? 9.371 16.316 28.810 1.00 71.62 313 ASP A O 1
ATOM 2532 N N . LEU A 1 314 ? 8.227 14.445 29.309 1.00 58.12 314 LEU A N 1
ATOM 2533 C CA . LEU A 1 314 ? 7.542 14.983 30.491 1.00 58.12 314 LEU A CA 1
ATOM 2534 C C . LEU A 1 314 ? 8.511 15.351 31.632 1.00 58.12 314 LEU A C 1
ATOM 2536 O O . LEU A 1 314 ? 8.119 16.052 32.552 1.00 58.12 314 LEU A O 1
ATOM 2540 N N . MET A 1 315 ? 9.782 14.934 31.563 1.00 51.09 315 MET A N 1
ATOM 2541 C CA . MET A 1 315 ? 10.814 15.327 32.533 1.00 51.09 315 MET A CA 1
ATOM 2542 C C . MET A 1 315 ? 11.383 16.740 32.315 1.00 51.09 315 MET A C 1
ATOM 2544 O O . MET A 1 315 ? 11.993 17.275 33.233 1.00 51.09 315 MET A O 1
ATOM 2548 N N . ASN A 1 316 ? 11.188 17.363 31.144 1.00 45.62 316 ASN A N 1
ATOM 2549 C CA . ASN A 1 316 ? 11.728 18.704 30.862 1.00 45.62 316 ASN A CA 1
ATOM 2550 C C . ASN A 1 316 ? 10.696 19.835 30.983 1.00 45.62 316 ASN A C 1
ATOM 2552 O O . ASN A 1 316 ? 11.082 20.999 31.029 1.00 45.62 316 ASN A O 1
ATOM 2556 N N . PHE A 1 317 ? 9.403 19.516 31.067 1.00 43.94 317 PHE A N 1
ATOM 2557 C CA . PHE A 1 317 ? 8.344 20.489 31.342 1.00 43.94 317 PHE A CA 1
ATOM 2558 C C . PHE A 1 317 ? 7.887 20.346 32.799 1.00 43.94 317 PHE A C 1
ATOM 2560 O O . PHE A 1 317 ? 6.849 19.763 33.085 1.00 43.94 317 PHE A O 1
ATOM 2567 N N . GLY A 1 318 ? 8.695 20.887 33.718 1.00 44.94 318 GLY A N 1
ATOM 2568 C CA . GLY A 1 318 ? 8.199 21.338 35.019 1.00 44.94 318 GLY A CA 1
ATOM 2569 C C . GLY A 1 318 ? 8.274 20.377 36.206 1.00 44.94 318 GLY A C 1
ATOM 2570 O O . GLY A 1 318 ? 7.281 20.261 36.901 1.00 44.94 318 GLY A O 1
ATOM 2571 N N . ILE A 1 319 ? 9.437 19.785 36.515 1.00 44.62 319 ILE A N 1
ATOM 2572 C CA . ILE A 1 319 ? 9.862 19.540 37.916 1.00 44.62 319 ILE A CA 1
ATOM 2573 C C . ILE A 1 319 ? 11.392 19.693 37.998 1.00 44.62 319 ILE A C 1
ATOM 2575 O O . ILE A 1 319 ? 12.136 18.720 38.086 1.00 44.62 319 ILE A O 1
ATOM 2579 N N . ARG A 1 320 ? 11.890 20.930 37.924 1.00 39.00 320 ARG A N 1
ATOM 2580 C CA . ARG A 1 320 ? 13.243 21.261 38.409 1.00 39.00 320 ARG A CA 1
ATOM 2581 C C . ARG A 1 320 ? 13.326 22.535 39.253 1.00 39.00 320 ARG A C 1
ATOM 2583 O O . ARG A 1 320 ? 14.404 22.811 39.754 1.00 39.00 320 ARG A O 1
ATOM 2590 N N . GLU A 1 321 ? 12.218 23.241 39.500 1.00 38.66 321 GLU A N 1
ATOM 2591 C CA . GLU A 1 321 ? 12.269 24.511 40.252 1.00 38.66 321 GLU A CA 1
ATOM 2592 C C . GLU A 1 321 ? 11.334 24.658 41.461 1.00 38.66 321 GLU A C 1
ATOM 2594 O O . GLU A 1 321 ? 11.381 25.699 42.091 1.00 38.66 321 GLU A O 1
ATOM 2599 N N . ASN A 1 322 ? 10.584 23.637 41.898 1.00 37.12 322 ASN A N 1
ATOM 2600 C CA . ASN A 1 322 ? 9.755 23.771 43.117 1.00 37.12 322 ASN A CA 1
ATOM 2601 C C . ASN A 1 322 ? 10.021 22.732 44.222 1.00 37.12 322 ASN A C 1
ATOM 2603 O O . ASN A 1 322 ? 9.225 22.610 45.143 1.00 37.12 322 ASN A O 1
ATOM 2607 N N . ILE A 1 323 ? 11.147 22.008 44.176 1.00 38.72 323 ILE A N 1
ATOM 2608 C CA . ILE A 1 323 ? 11.562 21.112 45.282 1.00 38.72 323 ILE A CA 1
ATOM 2609 C C . ILE A 1 323 ? 12.802 21.647 46.028 1.00 38.72 323 ILE A C 1
ATOM 2611 O O . ILE A 1 323 ? 13.095 21.201 47.129 1.00 38.72 323 ILE A O 1
ATOM 2615 N N . ILE A 1 324 ? 13.499 22.660 45.498 1.00 38.84 324 ILE A N 1
ATOM 2616 C CA . ILE A 1 324 ? 14.718 23.198 46.133 1.00 38.84 324 ILE A CA 1
ATOM 2617 C C . ILE A 1 324 ? 14.423 24.370 47.094 1.00 38.84 324 ILE A C 1
ATOM 2619 O O . ILE A 1 324 ? 15.208 24.606 48.003 1.00 38.84 324 ILE A O 1
ATOM 2623 N N . ASN A 1 325 ? 13.263 25.035 46.996 1.00 34.25 325 ASN A N 1
ATOM 2624 C CA . ASN A 1 325 ? 12.961 26.215 47.827 1.00 34.25 325 ASN A CA 1
ATOM 2625 C C . ASN A 1 325 ? 12.047 25.971 49.042 1.00 34.25 325 ASN A C 1
ATOM 2627 O O . ASN A 1 325 ? 11.769 26.925 49.756 1.00 34.25 325 ASN A O 1
ATOM 2631 N N . ASN A 1 326 ? 11.622 24.731 49.320 1.00 34.62 326 ASN A N 1
ATOM 2632 C CA . ASN A 1 326 ? 10.772 24.426 50.486 1.00 34.62 326 ASN A CA 1
ATOM 2633 C C . ASN A 1 326 ? 11.426 23.532 51.556 1.00 34.62 326 ASN A C 1
ATOM 2635 O O . ASN A 1 326 ? 10.739 23.114 52.477 1.00 34.62 326 ASN A O 1
ATOM 2639 N N . ASN A 1 327 ? 12.739 23.278 51.476 1.00 34.41 327 ASN A N 1
ATOM 2640 C CA . ASN A 1 327 ? 13.467 22.469 52.468 1.00 34.41 327 ASN A CA 1
ATOM 2641 C C . ASN A 1 327 ? 14.541 23.244 53.257 1.00 34.41 327 ASN A C 1
ATOM 2643 O O . ASN A 1 327 ? 15.439 22.627 53.813 1.00 34.41 327 ASN A O 1
ATOM 2647 N N . ASN A 1 328 ? 14.445 24.574 53.343 1.00 36.66 328 ASN A N 1
ATOM 2648 C CA . ASN A 1 328 ? 15.293 25.378 54.232 1.00 36.66 328 ASN A CA 1
ATOM 2649 C C . ASN A 1 328 ? 14.436 26.256 55.159 1.00 36.66 328 ASN A C 1
ATOM 2651 O O . ASN A 1 328 ? 14.469 27.478 55.038 1.00 36.66 328 ASN A O 1
ATOM 2655 N N . HIS A 1 329 ? 13.662 25.641 56.058 1.00 35.84 329 HIS A N 1
ATOM 2656 C CA . HIS A 1 329 ? 13.374 26.199 57.390 1.00 35.84 329 HIS A CA 1
ATOM 2657 C C . HIS A 1 329 ? 12.756 25.123 58.299 1.00 35.84 329 HIS A C 1
ATOM 2659 O O . HIS A 1 329 ? 11.548 24.934 58.338 1.00 35.84 329 HIS A O 1
ATOM 2665 N N . ASN A 1 330 ? 13.656 24.425 58.977 1.00 33.38 330 ASN A N 1
ATOM 2666 C CA . ASN A 1 330 ? 13.531 23.598 60.178 1.00 33.38 330 ASN A CA 1
ATOM 2667 C C . ASN A 1 330 ? 14.827 23.970 60.931 1.00 33.38 330 ASN A C 1
ATOM 2669 O O . ASN A 1 330 ? 15.867 24.056 60.275 1.00 33.38 330 ASN A O 1
ATOM 2673 N N . ASP A 1 331 ? 14.912 24.270 62.213 1.00 34.09 331 ASP A N 1
ATOM 2674 C CA . ASP A 1 331 ? 14.041 24.209 63.382 1.00 34.09 331 ASP A CA 1
ATOM 2675 C C . ASP A 1 331 ? 14.588 25.278 64.369 1.00 34.09 331 ASP A C 1
ATOM 2677 O O . ASP A 1 331 ? 15.509 26.001 63.988 1.00 34.09 331 ASP A O 1
ATOM 2681 N N . ASP A 1 332 ? 13.977 25.396 65.552 1.00 31.27 332 ASP A N 1
ATOM 2682 C CA . ASP A 1 332 ? 14.432 25.999 66.835 1.00 31.27 332 ASP A CA 1
ATOM 2683 C C . ASP A 1 332 ? 13.174 26.674 67.446 1.00 31.27 332 ASP A C 1
ATOM 2685 O O . ASP A 1 332 ? 12.571 27.544 66.817 1.00 31.27 332 ASP A O 1
ATOM 2689 N N . ASP A 1 333 ? 12.607 26.337 68.605 1.00 31.91 333 ASP A N 1
ATOM 2690 C CA . ASP A 1 333 ? 13.007 25.518 69.747 1.00 31.91 333 ASP A CA 1
ATOM 2691 C C . ASP A 1 333 ? 11.739 25.094 70.532 1.00 31.91 333 ASP A C 1
ATOM 2693 O O . ASP A 1 333 ? 10.696 25.750 70.452 1.00 31.91 333 ASP A O 1
ATOM 2697 N N . ASP A 1 334 ? 11.863 23.975 71.250 1.00 30.36 334 ASP A N 1
ATOM 2698 C CA . ASP A 1 334 ? 11.347 23.636 72.590 1.00 30.36 334 ASP A CA 1
ATOM 2699 C C . ASP A 1 334 ? 10.149 24.415 73.194 1.00 30.36 334 ASP A C 1
ATOM 2701 O O . ASP A 1 334 ? 10.199 25.621 73.410 1.00 30.36 334 ASP A O 1
ATOM 2705 N N . ASP A 1 335 ? 9.084 23.699 73.585 1.00 29.73 335 ASP A N 1
ATOM 2706 C CA . ASP A 1 335 ? 8.859 23.355 75.003 1.00 29.73 335 ASP A CA 1
ATOM 2707 C C . ASP A 1 335 ? 7.517 22.631 75.261 1.00 29.73 335 ASP A C 1
ATOM 2709 O O . ASP A 1 335 ? 6.448 22.972 74.758 1.00 29.73 335 ASP A O 1
ATOM 2713 N N . GLU A 1 336 ? 7.660 21.582 76.066 1.00 28.02 336 GLU A N 1
ATOM 2714 C CA . GLU A 1 336 ? 6.786 20.980 77.075 1.00 28.02 336 GLU A CA 1
ATOM 2715 C C . GLU A 1 336 ? 5.288 21.350 77.262 1.00 28.02 336 GLU A C 1
ATOM 2717 O O . GLU A 1 336 ? 4.861 22.499 77.293 1.00 28.02 336 GLU A O 1
ATOM 2722 N N . LEU A 1 337 ? 4.572 20.284 77.659 1.00 28.28 337 LEU A N 1
ATOM 2723 C CA . LEU A 1 337 ? 3.509 20.182 78.676 1.00 28.28 337 LEU A CA 1
ATOM 2724 C C . LEU A 1 337 ? 2.060 19.867 78.256 1.00 28.28 337 LEU A C 1
ATOM 2726 O O . LEU A 1 337 ? 1.402 20.490 77.430 1.00 28.28 337 LEU A O 1
ATOM 2730 N N . ILE A 1 338 ? 1.603 18.823 78.945 1.00 27.86 338 ILE A N 1
ATOM 2731 C CA . ILE A 1 338 ? 0.313 18.145 78.993 1.00 27.86 338 ILE A CA 1
ATOM 2732 C C . ILE A 1 338 ? -0.652 18.936 79.894 1.00 27.86 338 ILE A C 1
ATOM 2734 O O . ILE A 1 338 ? -0.249 19.307 80.988 1.00 27.86 338 ILE A O 1
ATOM 2738 N N . ASP A 1 339 ? -1.916 19.105 79.488 1.00 26.91 339 ASP A N 1
ATOM 2739 C CA . ASP A 1 339 ? -3.134 18.815 80.289 1.00 26.91 339 ASP A CA 1
ATOM 2740 C C . ASP A 1 339 ? -4.386 19.143 79.446 1.00 26.91 339 ASP A C 1
ATOM 2742 O O . ASP A 1 339 ? -4.481 20.198 78.829 1.00 26.91 339 ASP A O 1
ATOM 2746 N N . ILE A 1 340 ? -5.264 18.187 79.128 1.00 28.44 340 ILE A N 1
ATOM 2747 C CA . ILE A 1 340 ? -6.415 17.699 79.911 1.00 28.44 340 ILE A CA 1
ATOM 2748 C C . ILE A 1 340 ? -7.453 18.792 80.264 1.00 28.44 340 ILE A C 1
ATOM 2750 O O . ILE A 1 340 ? -7.237 19.660 81.098 1.00 28.44 340 ILE A O 1
ATOM 2754 N N . ASN A 1 341 ? -8.657 18.559 79.724 1.00 26.98 341 ASN A N 1
ATOM 2755 C CA . ASN A 1 341 ? -9.999 18.925 80.201 1.00 26.98 341 ASN A CA 1
ATOM 2756 C C . ASN A 1 341 ? -10.713 20.225 79.765 1.00 26.98 341 ASN A C 1
ATOM 2758 O O . ASN A 1 341 ? -10.303 21.345 80.030 1.00 26.98 341 ASN A O 1
ATOM 2762 N N . GLN A 1 342 ? -11.947 19.945 79.311 1.00 30.38 342 GLN A N 1
ATOM 2763 C CA . GLN A 1 342 ? -13.219 20.658 79.493 1.00 30.38 342 GLN A CA 1
ATOM 2764 C C . GLN A 1 342 ? -13.667 21.719 78.476 1.00 30.38 342 GLN A C 1
ATOM 2766 O O . GLN A 1 342 ? -13.362 22.901 78.557 1.00 30.38 342 GLN A O 1
ATOM 2771 N N . SER A 1 343 ? -14.545 21.237 77.588 1.00 33.50 343 SER A N 1
ATOM 2772 C CA . SER A 1 343 ? -15.902 21.731 77.318 1.00 33.50 343 SER A CA 1
ATOM 2773 C C . SER A 1 343 ? -16.297 23.108 77.857 1.00 33.50 343 SER A C 1
ATOM 2775 O O . SER A 1 343 ? -16.417 23.306 79.069 1.00 33.50 343 SER A O 1
ATOM 2777 N N . ARG A 1 344 ? -16.788 23.940 76.938 1.00 33.91 344 ARG A N 1
ATOM 2778 C CA . ARG A 1 344 ? -18.103 24.567 77.084 1.00 33.91 344 ARG A CA 1
ATOM 2779 C C . ARG A 1 344 ? -18.787 24.725 75.739 1.00 33.91 344 ARG A C 1
ATOM 2781 O O . ARG A 1 344 ? -18.070 25.039 74.766 1.00 33.91 344 ARG A O 1
#

Sequence (344 aa):
MSPAIAMPKTTAATHDDDEVGEQRSLKYYQKGVKHLYESGITKVPHKYILPLEERPNIFTHKNHHNQPITSTPTPTTTTSPKDTKNLIKLPVIDFSELMESSKRPQVLKSLENACQQYGFFQVVNHNIPKEVIREMMEVSTKFFELPHEERAKYMSSDMKAKVRYGTSFNQTKDKVFCWRDFLKLVCNPISDVLPHWPSSPVDFRNLAATYAKETKSLFLILMEAIVESLGIIFSNGKYKSVLHRVLVNSMRGRISVASLHSLSFMDMVSPSPKLINETSPKRYKDTDFSSFMEYISSREPKKKNFLESRKIDLMNFGIRENIINNNNHNDDDDDELIDINQSR

Mean predicted aligned error: 14.44 Å

Radius of gyration: 28.59 Å; Cα contacts (8 Å, |Δi|>4): 353; chains: 1; bounding box: 65×62×102 Å

Foldseek 3Di:
DKKQFADADEDDDDDDDDPPCPVVVLVVCFLALVSVVVVPDNDDDPLADDDPVPDPCPDDPDDDDDDDDDDDDDDDDDDDPPPPDPDPDAAEQEPVLCVPPVNVLVSLLSLLCRQQPPVDHHYPPLPDDPVLVVLLQVQVVQLVVDDSVLQCVQDDQDPPDQKHWGWAPHSVQRSHTHSMTDIDHDPVVVVVSLVVDRCPVVCNSVSVNSSLVSVVVSVVSSVVSNQVSVVHDQCLNSGDDDDDDDDHHNPGMDDDDDDDDFDDQPDKDARDPVQDDPVRHRFFAIDGVVRVVCVVVDNDPDPDPPRRVGTDPPVVPDDDPPPPPPPPDDDDDDDDDDDDDDDD

Solvent-accessible surface area (backbone atoms only — not comparable to full-atom values): 21932 Å² total; per-residue (Å²): 62,34,44,32,56,43,42,63,80,72,73,88,88,76,92,84,86,72,88,90,44,61,73,66,48,49,62,57,55,65,66,20,50,65,49,49,56,76,70,63,52,58,66,83,57,70,55,55,50,66,56,78,92,72,45,80,77,88,83,71,91,69,76,94,72,94,79,89,82,90,81,83,92,77,96,82,80,94,77,79,97,77,80,81,67,90,72,85,79,67,48,75,44,57,44,53,47,53,74,34,83,91,43,23,68,61,46,26,52,50,46,43,50,25,34,45,76,59,42,48,67,46,77,40,69,65,79,68,57,68,63,51,57,51,49,36,52,50,46,52,49,52,38,71,68,45,58,65,73,70,49,52,76,36,52,54,89,58,87,82,47,58,46,28,22,47,32,30,95,44,72,92,74,48,86,55,41,52,79,28,32,38,44,46,73,56,65,81,66,45,83,85,34,52,85,69,42,57,66,63,46,78,60,35,46,60,42,48,48,52,42,52,50,51,53,48,55,48,47,54,54,52,47,52,44,53,29,59,49,65,71,67,61,47,62,68,72,53,52,40,90,66,94,82,82,88,84,79,44,61,86,55,62,46,77,48,78,72,88,85,89,75,76,55,60,82,46,76,45,54,58,26,72,90,66,43,44,94,95,38,60,78,45,51,53,71,46,34,50,47,59,51,52,50,58,73,68,49,89,67,88,73,93,53,57,74,70,64,69,31,47,52,67,70,76,77,70,80,76,84,79,80,76,78,81,77,77,82,86,82,88,88,81,90,83,89,87,87,81,89,89,82,88,132

Nearest PDB structures (foldseek):
  5o9w-assembly1_A  TM=7.429E-01  e=1.098E-09  Papaver somniferum
  5o7y-assembly1_A  TM=7.288E-01  e=1.098E-09  Papaver somniferum
  1gp4-assembly1_A  TM=6.866E-01  e=2.391E-09  Arabidopsis thaliana
  6kun-assembly1_A-2  TM=7.955E-01  e=2.969E-06  Oryza sativa Indica Group
  5c3o-assembly1_A  TM=7.359E-01  e=1.848E-04  Neurospora crassa